Protein AF-A0A8H5FSW7-F1 (afdb_monomer_lite)

pLDDT: mean 83.54, std 16.77, range [20.56, 98.25]

InterPro domains:
  IPR036397 Ribonuclease H superfamily [G3DSA:3.30.420.10] (119-282)

Organism: NCBI:txid182062

Radius of gyration: 24.43 Å; chains: 1; bounding box: 58×41×76 Å

Foldseek 3Di:
DDDDPDDPPFPFPPDPCLVVPDFDDPDQDQDPVLVVLCVVVVNRGPVQFWDWDQDPVGTFTGGDDDPCVVPDPSSVVSSVSNVVSSRVDDPCRNDDDDPLVSDALVVLLVVLLVVLVVQQVPDPDDADPLLPDLFEKEKAKDKPPQPDAQQDDMWIKMWMHHRTIAIATAPFSRAHSVLNQLVRLLSCLSSNFDPDPPDAHEYEYQPVVLVVLLVVVVVDVVSLVVLLADANSLSSVSSNVSVVVGRYHYDYDHPPDPDPRSRRVNHVVNCCCNVVCVVVSVVHHHRRDSPSSHDPDFDADPSGGTNRHHCVVPPD

Structure (mmCIF, N/CA/C/O backbone):
data_AF-A0A8H5FSW7-F1
#
_entry.id   AF-A0A8H5FSW7-F1
#
loop_
_atom_site.group_PDB
_atom_site.id
_atom_site.type_symbol
_atom_site.label_atom_id
_atom_site.label_alt_id
_atom_site.label_comp_id
_atom_site.label_asym_id
_atom_site.label_entity_id
_atom_site.label_seq_id
_atom_site.pdbx_PDB_ins_code
_atom_site.Cartn_x
_atom_site.Cartn_y
_atom_site.Cartn_z
_atom_site.occupancy
_atom_site.B_iso_or_equiv
_atom_site.auth_seq_id
_atom_site.auth_comp_id
_atom_site.auth_asym_id
_atom_site.auth_atom_id
_atom_site.pdbx_PDB_model_num
ATOM 1 N N . MET A 1 1 ? -22.264 6.386 7.247 1.00 29.00 1 MET A N 1
ATOM 2 C CA . MET A 1 1 ? -21.355 6.336 8.414 1.00 29.00 1 MET A CA 1
ATOM 3 C C . MET A 1 1 ? -20.269 7.386 8.217 1.00 29.00 1 MET A C 1
ATOM 5 O O . MET A 1 1 ? -19.454 7.230 7.320 1.00 29.00 1 MET A O 1
ATOM 9 N N . VAL A 1 2 ? -20.306 8.488 8.971 1.00 20.56 2 VAL A N 1
ATOM 10 C CA . VAL A 1 2 ? -19.319 9.577 8.863 1.00 20.56 2 VAL A CA 1
ATOM 11 C C . VAL A 1 2 ? -18.310 9.408 9.994 1.00 20.56 2 VAL A C 1
ATOM 13 O O . VAL A 1 2 ? -18.651 9.599 11.157 1.00 20.56 2 VAL A O 1
ATOM 16 N N . ILE A 1 3 ? -17.081 9.013 9.660 1.00 26.88 3 ILE A N 1
ATOM 17 C CA . ILE A 1 3 ? -15.973 8.923 10.617 1.00 26.88 3 ILE A CA 1
ATOM 18 C C . ILE A 1 3 ? -15.196 10.238 10.540 1.00 26.88 3 ILE A C 1
ATOM 20 O O . ILE A 1 3 ? -14.455 10.479 9.587 1.00 26.88 3 ILE A O 1
ATOM 24 N N . THR A 1 4 ? -15.362 11.107 11.535 1.00 25.59 4 THR A N 1
ATOM 25 C CA . THR A 1 4 ? -14.533 12.306 11.699 1.00 25.59 4 THR A CA 1
ATOM 26 C C . THR A 1 4 ? -13.249 11.955 12.459 1.00 25.59 4 THR A C 1
ATOM 28 O O . THR A 1 4 ? -13.264 11.280 13.484 1.00 25.59 4 THR A O 1
ATOM 31 N N . ARG A 1 5 ? -12.105 12.375 11.900 1.00 47.09 5 ARG A N 1
ATOM 32 C CA . ARG A 1 5 ? -10.746 11.880 12.206 1.00 47.09 5 ARG A CA 1
ATOM 33 C C . ARG A 1 5 ? -9.844 12.871 12.961 1.00 47.09 5 ARG A C 1
ATOM 35 O O . ARG A 1 5 ? -8.625 12.728 12.919 1.00 47.09 5 ARG A O 1
ATOM 42 N N . SER A 1 6 ? -10.383 13.867 13.668 1.00 27.00 6 SER A N 1
ATOM 43 C CA . SER A 1 6 ? -9.557 14.709 14.549 1.00 27.00 6 SER A CA 1
ATOM 44 C C . SER A 1 6 ? -9.694 14.245 16.006 1.00 27.00 6 SER A C 1
ATOM 46 O O . SER A 1 6 ? -10.754 14.361 16.610 1.00 27.00 6 SER A O 1
ATOM 48 N N . LYS A 1 7 ? -8.586 13.723 16.560 1.00 29.16 7 LYS A N 1
ATOM 49 C CA . LYS A 1 7 ? -8.404 13.113 17.900 1.00 29.16 7 LYS A CA 1
ATOM 50 C C . LYS A 1 7 ? -8.693 11.605 17.980 1.00 29.16 7 LYS A C 1
ATOM 52 O O . LYS A 1 7 ? -9.735 11.178 18.469 1.00 29.16 7 LYS A O 1
ATOM 57 N N . VAL A 1 8 ? -7.683 10.785 17.673 1.00 34.91 8 VAL A N 1
ATOM 58 C CA . VAL A 1 8 ? -7.608 9.363 18.088 1.00 34.91 8 VAL A CA 1
ATOM 59 C C . VAL A 1 8 ? -7.316 9.261 19.598 1.00 34.91 8 VAL A C 1
ATOM 61 O O . VAL A 1 8 ? -6.379 8.611 20.035 1.00 34.91 8 VAL A O 1
ATOM 64 N N . GLN A 1 9 ? -8.098 9.946 20.433 1.00 34.19 9 GLN A N 1
ATOM 65 C CA . GLN A 1 9 ? -7.977 9.822 21.890 1.00 34.19 9 GLN A CA 1
ATOM 66 C C . GLN A 1 9 ? -9.277 9.491 22.606 1.00 34.19 9 GLN A C 1
ATOM 68 O O . GLN A 1 9 ? -9.247 9.254 23.810 1.00 34.19 9 GLN A O 1
ATOM 73 N N . LYS A 1 10 ? -10.423 9.434 21.921 1.00 31.64 10 LYS A N 1
ATOM 74 C CA . LYS A 1 10 ? -11.684 9.066 22.571 1.00 31.64 10 LYS A CA 1
ATOM 75 C C . LYS A 1 10 ? -12.586 8.328 21.590 1.00 31.64 10 LYS A C 1
ATOM 77 O O . LYS A 1 10 ? -13.326 8.947 20.836 1.00 31.64 10 LYS A O 1
ATOM 82 N N . ILE A 1 11 ? -12.543 6.996 21.635 1.00 33.12 11 ILE A N 1
ATOM 83 C CA . ILE A 1 11 ? -13.676 6.181 21.191 1.00 33.12 11 ILE A CA 1
ATOM 84 C C . ILE A 1 11 ? -14.751 6.389 22.261 1.00 33.12 11 ILE A C 1
ATOM 86 O O . ILE A 1 11 ? -14.763 5.742 23.308 1.00 33.12 11 ILE A O 1
ATOM 90 N N . TYR A 1 12 ? -15.582 7.407 22.054 1.00 29.25 12 TYR A N 1
ATOM 91 C CA . TYR A 1 12 ? -16.824 7.544 22.794 1.00 29.25 12 TYR A CA 1
ATOM 92 C C . TYR A 1 12 ? -17.739 6.413 22.337 1.00 29.25 12 TYR A C 1
ATOM 94 O O . TYR A 1 12 ? -17.815 6.146 21.137 1.00 29.25 12 TYR A O 1
ATOM 102 N N . MET A 1 13 ? -18.440 5.752 23.263 1.00 33.75 13 MET A N 1
ATOM 103 C CA . MET A 1 13 ? -19.621 5.023 22.821 1.00 33.75 13 MET A CA 1
ATOM 104 C C . MET A 1 13 ? -20.559 6.046 22.200 1.00 33.75 13 MET A C 1
ATOM 106 O O . MET A 1 13 ? -21.056 6.945 22.878 1.00 33.75 13 MET A O 1
ATOM 110 N N . VAL A 1 14 ? -20.751 5.904 20.898 1.00 36.12 14 VAL A N 1
ATOM 111 C CA . VAL A 1 14 ? -22.019 6.231 20.277 1.00 36.12 14 VAL A CA 1
ATOM 112 C C . VAL A 1 14 ? -23.008 5.235 20.873 1.00 36.12 14 VAL A C 1
ATOM 114 O O . VAL A 1 14 ? -22.803 4.040 20.716 1.00 36.12 14 VAL A O 1
ATOM 117 N N . ASP A 1 15 ? -23.961 5.767 21.634 1.00 36.62 15 ASP A N 1
ATOM 118 C CA . ASP A 1 15 ? -25.244 5.203 22.067 1.00 36.62 15 ASP A CA 1
ATOM 119 C C . ASP A 1 15 ? -25.325 3.715 22.472 1.00 36.62 15 ASP A C 1
ATOM 121 O O . ASP A 1 15 ? -24.897 2.805 21.765 1.00 36.62 15 ASP A O 1
ATOM 125 N N . SER A 1 16 ? -26.043 3.425 23.560 1.00 38.47 16 SER A N 1
ATOM 126 C CA . SER A 1 16 ? -26.397 2.053 23.979 1.00 38.47 16 SER A CA 1
ATOM 127 C C . SER A 1 16 ? -27.103 1.212 22.894 1.00 38.47 16 SER A C 1
ATOM 129 O O . SER A 1 16 ? -27.253 0.005 23.056 1.00 38.47 16 SER A O 1
ATOM 131 N N . ASN A 1 17 ? -27.490 1.826 21.772 1.00 36.91 17 ASN A N 1
ATOM 132 C CA . ASN A 1 17 ? -28.136 1.208 20.614 1.00 36.91 17 ASN A CA 1
ATOM 133 C C . ASN A 1 17 ? -27.175 0.485 19.642 1.00 36.91 17 ASN A C 1
ATOM 135 O O . ASN A 1 17 ? -27.629 -0.329 18.836 1.00 36.91 17 ASN A O 1
ATOM 139 N N . LEU A 1 18 ? -25.855 0.713 19.708 1.00 41.09 18 LEU A N 1
ATOM 140 C CA . LEU A 1 18 ? -24.881 -0.003 18.856 1.00 41.09 18 LEU A CA 1
ATOM 141 C C . LEU A 1 18 ? -24.618 -1.449 19.306 1.00 41.09 18 LEU A C 1
ATOM 143 O O . LEU A 1 18 ? -24.194 -2.269 18.502 1.00 41.09 18 LEU A O 1
ATOM 147 N N . LEU A 1 19 ? -24.939 -1.795 20.556 1.00 44.38 19 LEU A N 1
ATOM 148 C CA . LEU A 1 19 ? -24.953 -3.190 21.021 1.00 44.38 19 LEU A CA 1
ATOM 149 C C . LEU A 1 19 ? -26.177 -3.976 20.515 1.00 44.38 19 LEU A C 1
ATOM 151 O O . LEU A 1 19 ? -26.235 -5.188 20.695 1.00 44.38 19 LEU A O 1
ATOM 155 N N . HIS A 1 20 ? -27.147 -3.305 19.883 1.00 40.56 20 HIS A N 1
ATOM 156 C CA . HIS A 1 20 ? -28.378 -3.921 19.383 1.00 40.56 20 HIS A CA 1
ATOM 157 C C . HIS A 1 20 ? -28.481 -3.987 17.854 1.00 40.56 20 HIS A C 1
ATOM 159 O O . HIS A 1 20 ? -29.350 -4.690 17.346 1.00 40.56 20 HIS A O 1
ATOM 165 N N . SER A 1 21 ? -27.616 -3.300 17.103 1.00 40.19 21 SER A N 1
ATOM 166 C CA . SER A 1 21 ? -27.686 -3.272 15.637 1.00 40.19 21 SER A CA 1
ATOM 167 C C . SER A 1 21 ? -26.545 -4.078 15.010 1.00 40.19 21 SER A C 1
ATOM 169 O O . SER A 1 21 ? -25.409 -3.626 14.938 1.00 40.19 21 SER A O 1
ATOM 171 N N . HIS A 1 22 ? -26.892 -5.287 14.554 1.00 41.84 22 HIS A N 1
ATOM 172 C CA . HIS A 1 22 ? -26.070 -6.215 13.768 1.00 41.84 22 HIS A CA 1
ATOM 173 C C . HIS A 1 22 ? -24.700 -6.577 14.365 1.00 41.84 22 HIS A C 1
ATOM 175 O O . HIS A 1 22 ? -23.661 -6.092 13.922 1.00 41.84 22 HIS A O 1
ATOM 181 N N . GLN A 1 23 ? -24.688 -7.530 15.301 1.00 48.56 23 GLN A N 1
ATOM 182 C CA . GLN A 1 23 ? -23.494 -8.333 15.572 1.00 48.56 23 GLN A CA 1
ATOM 183 C C . GLN A 1 23 ? -23.717 -9.780 15.106 1.00 48.56 23 GLN A C 1
ATOM 185 O O . GLN A 1 23 ? -24.818 -10.298 15.286 1.00 48.56 23 GLN A O 1
ATOM 190 N N . PRO A 1 24 ? -22.702 -10.457 14.535 1.00 44.75 24 PRO A N 1
ATOM 191 C CA . PRO A 1 24 ? -22.674 -11.916 14.565 1.00 44.75 24 PRO A CA 1
ATOM 192 C C . PRO A 1 24 ? -22.754 -12.347 16.034 1.00 44.75 24 PRO A C 1
ATOM 194 O O . PRO A 1 24 ? -22.035 -11.775 16.852 1.00 44.75 24 PRO A O 1
ATOM 197 N N . ASP A 1 25 ? -23.640 -13.287 16.369 1.00 55.94 25 ASP A N 1
ATOM 198 C CA . ASP A 1 25 ? -23.916 -13.743 17.738 1.00 55.94 25 ASP A CA 1
ATOM 199 C C . ASP A 1 25 ? -22.622 -13.986 18.533 1.00 55.94 25 ASP A C 1
ATOM 201 O O . ASP A 1 25 ? -22.001 -15.043 18.425 1.00 55.94 25 ASP A O 1
ATOM 205 N N . ILE A 1 26 ? -22.191 -13.012 19.344 1.00 60.53 26 ILE A N 1
ATOM 206 C CA . ILE A 1 26 ? -21.137 -13.234 20.332 1.00 60.53 26 ILE A CA 1
ATOM 207 C C . ILE A 1 26 ? -21.836 -13.897 21.520 1.00 60.53 26 ILE A C 1
ATOM 209 O O . ILE A 1 26 ? -22.612 -13.230 22.213 1.00 60.53 26 ILE A O 1
ATOM 213 N N . PRO A 1 27 ? -21.593 -15.192 21.796 1.00 60.66 27 PRO A N 1
ATOM 214 C CA . PRO A 1 27 ? -22.304 -15.885 22.857 1.00 60.66 27 PRO A CA 1
ATOM 215 C C . PRO A 1 27 ? -22.012 -15.209 24.199 1.00 60.66 27 PRO A C 1
ATOM 217 O O . PRO A 1 27 ? -20.846 -15.001 24.551 1.00 60.66 27 PRO A O 1
ATOM 220 N N . ASN A 1 28 ? -23.064 -14.941 24.977 1.00 72.88 28 ASN A N 1
ATOM 221 C CA . ASN A 1 28 ? -23.008 -14.329 26.313 1.00 72.88 28 ASN A CA 1
ATOM 222 C C . ASN A 1 28 ? -22.712 -12.816 26.348 1.00 72.88 28 ASN A C 1
ATOM 224 O O . ASN A 1 28 ? -21.993 -12.350 27.237 1.00 72.88 28 ASN A O 1
ATOM 228 N N . ALA A 1 29 ? -23.273 -12.036 25.421 1.00 80.69 29 ALA A N 1
ATOM 229 C CA . ALA A 1 29 ? -23.297 -10.581 25.563 1.00 80.69 29 ALA A CA 1
ATOM 230 C C . ALA A 1 29 ? -23.978 -10.159 26.892 1.00 80.69 29 ALA A C 1
ATOM 232 O O . ALA A 1 29 ? -24.989 -10.758 27.273 1.00 80.69 29 ALA A O 1
ATOM 233 N N . PRO A 1 30 ? -23.448 -9.157 27.626 1.00 85.38 30 PRO A N 1
ATOM 234 C CA . PRO A 1 30 ? -24.069 -8.658 28.848 1.00 85.38 30 PRO A CA 1
ATOM 235 C C . PRO A 1 30 ? -25.473 -8.125 28.565 1.00 85.38 30 PRO A C 1
ATOM 237 O O . PRO A 1 30 ? -25.657 -7.301 27.671 1.00 85.38 30 PRO A O 1
ATOM 240 N N . ASP A 1 31 ? -26.456 -8.556 29.353 1.00 87.56 31 ASP A N 1
ATOM 241 C CA . ASP A 1 31 ? -27.811 -8.020 29.253 1.00 87.56 31 ASP A CA 1
ATOM 242 C C . ASP A 1 31 ? -27.885 -6.556 29.738 1.00 87.56 31 ASP A C 1
ATOM 244 O O . ASP A 1 31 ? -26.981 -6.025 30.398 1.00 87.56 31 ASP A O 1
ATOM 248 N N . GLY A 1 32 ? -28.998 -5.882 29.434 1.00 84.38 32 GLY A N 1
ATOM 249 C CA . GLY A 1 32 ? -29.196 -4.481 29.819 1.00 84.38 32 GLY A CA 1
ATOM 250 C C . GLY A 1 32 ? -29.127 -4.245 31.335 1.00 84.38 32 GLY A C 1
ATOM 251 O O . GLY A 1 32 ? -28.657 -3.196 31.777 1.00 84.38 32 GLY A O 1
ATOM 252 N N . ASN A 1 33 ? -29.526 -5.225 32.151 1.00 85.12 33 ASN A N 1
ATOM 253 C CA . ASN A 1 33 ? -29.442 -5.133 33.612 1.00 85.12 33 ASN A CA 1
ATOM 254 C C . ASN A 1 33 ? -27.989 -5.178 34.105 1.00 85.12 33 ASN A C 1
ATOM 256 O O . ASN A 1 33 ? -27.603 -4.425 35.003 1.00 85.12 33 ASN A O 1
ATOM 260 N N . THR A 1 34 ? -27.164 -6.016 33.483 1.00 87.00 34 THR A N 1
ATOM 261 C CA . THR A 1 34 ? -25.728 -6.113 33.735 1.00 87.00 34 THR A CA 1
ATOM 262 C C . THR A 1 34 ? -25.063 -4.779 33.396 1.00 87.00 34 THR A C 1
ATOM 264 O O . THR A 1 34 ? -24.336 -4.233 34.228 1.00 87.00 34 THR A O 1
ATOM 267 N N . LEU A 1 35 ? -25.392 -4.187 32.241 1.00 86.94 35 LEU A N 1
ATOM 268 C CA . LEU A 1 35 ? -24.850 -2.893 31.809 1.00 86.94 35 LEU A CA 1
ATOM 269 C C . LEU A 1 35 ? -25.281 -1.717 32.704 1.00 86.94 35 LEU A C 1
ATOM 271 O O . LEU A 1 35 ? -24.455 -0.853 32.996 1.00 86.94 35 LEU A O 1
ATOM 275 N N . ARG A 1 36 ? -26.515 -1.705 33.234 1.00 89.75 36 ARG A N 1
ATOM 276 C CA . ARG A 1 36 ? -26.993 -0.665 34.179 1.00 89.75 36 ARG A CA 1
ATOM 277 C C . ARG A 1 36 ? -26.136 -0.537 35.443 1.00 89.75 36 ARG A C 1
ATOM 279 O O . ARG A 1 36 ? -26.097 0.533 36.050 1.00 89.75 36 ARG A O 1
ATOM 286 N N . THR A 1 37 ? -25.413 -1.595 35.820 1.00 90.38 37 THR A N 1
ATOM 287 C CA . THR A 1 37 ? -24.458 -1.554 36.941 1.00 90.38 37 THR A CA 1
ATOM 288 C C . THR A 1 37 ? -23.364 -0.509 36.714 1.00 90.38 37 THR A C 1
ATOM 290 O O . THR A 1 37 ? -22.962 0.159 37.664 1.00 90.38 37 THR A O 1
ATOM 293 N N . LEU A 1 38 ? -22.913 -0.327 35.466 1.00 89.31 38 LEU A N 1
ATOM 294 C CA . LEU A 1 38 ? -21.900 0.672 35.115 1.00 89.31 38 LEU A CA 1
ATOM 295 C C . LEU A 1 38 ? -22.416 2.089 35.374 1.00 89.31 38 LEU A C 1
ATOM 297 O O . LEU A 1 38 ? -21.752 2.877 36.044 1.00 89.31 38 LEU A O 1
ATOM 301 N N . SER A 1 39 ? -23.641 2.382 34.932 1.00 88.50 39 SER A N 1
ATOM 302 C CA . SER A 1 39 ? -24.277 3.685 35.140 1.00 88.50 39 SER A CA 1
ATOM 303 C C . SER A 1 39 ? -24.469 3.998 36.626 1.00 88.50 39 SER A C 1
ATOM 305 O O . SER A 1 39 ? -24.159 5.103 37.063 1.00 88.50 39 SER A O 1
ATOM 307 N N . ALA A 1 40 ? -24.886 3.010 37.428 1.00 90.19 40 ALA A N 1
ATOM 308 C CA . ALA A 1 40 ? -25.003 3.151 38.884 1.00 90.19 40 ALA A CA 1
ATOM 309 C C . ALA A 1 40 ? -23.654 3.422 39.583 1.00 90.19 40 ALA A C 1
ATOM 311 O O . ALA A 1 40 ? -23.623 3.915 40.710 1.00 90.19 40 ALA A O 1
ATOM 312 N N . LYS A 1 41 ? -22.536 3.108 38.920 1.00 92.12 41 LYS A N 1
ATOM 313 C CA . LYS A 1 41 ? -21.165 3.381 39.373 1.00 92.12 41 LYS A CA 1
ATOM 314 C C . LYS A 1 41 ? -20.506 4.544 38.630 1.00 92.12 41 LYS A C 1
ATOM 316 O O . LYS A 1 41 ? -19.292 4.687 38.690 1.00 92.12 41 LYS A O 1
ATOM 321 N N . GLN A 1 42 ? -21.304 5.389 37.972 1.00 91.88 42 GLN A N 1
ATOM 322 C CA . GLN A 1 42 ? -20.857 6.581 37.242 1.00 91.88 42 GLN A CA 1
ATOM 323 C C . GLN A 1 42 ? -19.855 6.290 36.107 1.00 91.88 42 GLN A C 1
ATOM 325 O O . GLN A 1 42 ? -19.046 7.137 35.718 1.00 91.88 42 GLN A O 1
ATOM 330 N N . ILE A 1 43 ? -19.927 5.086 35.543 1.00 90.12 43 ILE A N 1
ATOM 331 C CA . ILE A 1 43 ? -19.145 4.667 34.384 1.00 90.12 43 ILE A CA 1
ATOM 332 C C . ILE A 1 43 ? -20.050 4.779 33.161 1.00 90.12 43 ILE A C 1
ATOM 334 O O . ILE A 1 43 ? -20.994 4.007 32.991 1.00 90.12 43 ILE A O 1
ATOM 338 N N . PHE A 1 44 ? -19.757 5.753 32.305 1.00 87.25 44 PHE A N 1
ATOM 339 C CA . PHE A 1 44 ? -20.588 6.095 31.147 1.00 87.25 44 PHE A CA 1
ATOM 340 C C . PHE A 1 44 ? -19.857 5.923 29.813 1.00 87.25 44 PHE A C 1
ATOM 342 O O . PHE A 1 44 ? -20.477 5.969 28.754 1.00 87.25 44 PHE A O 1
ATOM 349 N N . LYS A 1 45 ? -18.530 5.756 29.839 1.00 86.06 45 LYS A N 1
ATOM 350 C CA . LYS A 1 45 ? -17.686 5.714 28.642 1.00 86.06 45 LYS A CA 1
ATOM 351 C C . LYS A 1 45 ? -16.750 4.512 28.680 1.00 86.06 45 LYS A C 1
ATOM 353 O O . LYS A 1 45 ? -16.123 4.239 29.698 1.00 86.06 45 LYS A O 1
ATOM 358 N N . MET A 1 46 ? -16.562 3.865 27.529 1.00 81.69 46 MET A N 1
ATOM 359 C CA . MET A 1 46 ? -15.683 2.693 27.390 1.00 81.69 46 MET A CA 1
ATOM 360 C C . MET A 1 46 ? -14.243 2.947 27.838 1.00 81.69 46 MET A C 1
ATOM 362 O O . MET A 1 46 ? -13.638 2.076 28.457 1.00 81.69 46 MET A O 1
ATOM 366 N N . HIS A 1 47 ? -13.723 4.156 27.608 1.00 84.25 47 HIS A N 1
ATOM 367 C CA . HIS A 1 47 ? -12.372 4.527 28.034 1.00 84.25 47 HIS A CA 1
ATOM 368 C C . HIS A 1 47 ? -12.165 4.592 29.562 1.00 84.25 47 HIS A C 1
ATOM 370 O O . HIS A 1 47 ? -11.029 4.714 29.997 1.00 84.25 47 HIS A O 1
ATOM 376 N N . GLN A 1 48 ? -13.240 4.543 30.364 1.00 87.38 48 GLN A N 1
ATOM 377 C CA . GLN A 1 48 ? -13.179 4.449 31.831 1.00 87.38 48 GLN A CA 1
ATOM 378 C C . GLN A 1 48 ? -13.071 2.989 32.301 1.00 87.38 48 GLN A C 1
ATOM 380 O O . GLN A 1 48 ? -12.785 2.736 33.463 1.00 87.38 48 GLN A O 1
ATOM 385 N N . LEU A 1 49 ? -13.365 2.029 31.417 1.00 89.75 49 LEU A N 1
ATOM 386 C CA . LEU A 1 49 ? -13.262 0.591 31.682 1.00 89.75 49 LEU A CA 1
ATOM 387 C C . LEU A 1 49 ? -12.064 -0.037 30.995 1.00 89.75 49 LEU A C 1
ATOM 389 O O . LEU A 1 49 ? -11.585 -1.083 31.421 1.00 89.75 49 LEU A O 1
ATOM 393 N N . SER A 1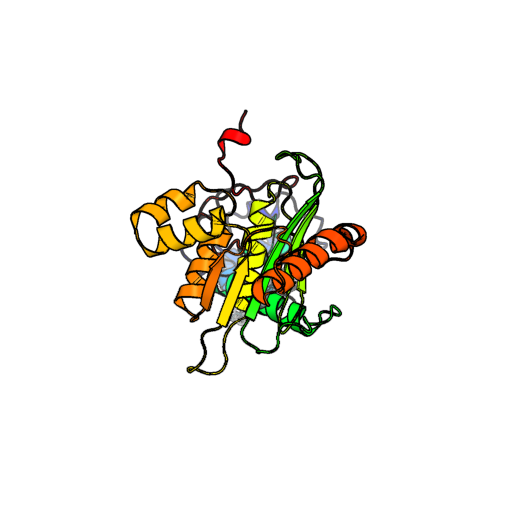 50 ? -11.649 0.532 29.868 1.00 88.69 50 SER A N 1
ATOM 394 C CA . SER A 1 50 ? -10.771 -0.161 28.947 1.00 88.69 50 SER A CA 1
ATOM 395 C C . SER A 1 50 ? -10.120 0.764 27.934 1.00 88.69 50 SER A C 1
ATOM 397 O O . SER A 1 50 ? -10.634 1.834 27.634 1.00 88.69 50 SER A O 1
ATOM 399 N N . GLN A 1 51 ? -9.011 0.331 27.354 1.00 88.44 51 GLN A N 1
ATOM 400 C CA . GLN A 1 51 ? -8.332 1.033 26.281 1.00 88.44 51 GLN A CA 1
ATOM 401 C C . GLN A 1 51 ? -7.893 0.039 25.211 1.00 88.44 51 GLN A C 1
ATOM 403 O O . GLN A 1 51 ? -7.367 -1.029 25.511 1.00 88.44 51 GLN A O 1
ATOM 408 N N . TRP A 1 52 ? -8.101 0.394 23.946 1.00 84.25 52 TRP A N 1
ATOM 409 C CA . TRP A 1 52 ? -7.525 -0.368 22.846 1.00 84.25 52 TRP A CA 1
ATOM 410 C C . TRP A 1 52 ? -6.017 -0.142 22.797 1.00 84.25 52 TRP A C 1
ATOM 412 O O . TRP A 1 52 ? -5.546 0.995 22.808 1.00 84.25 52 TRP A O 1
ATOM 422 N N . SER A 1 53 ? -5.278 -1.237 22.715 1.00 83.19 53 SER A N 1
ATOM 423 C CA . SER A 1 53 ? -3.826 -1.261 22.581 1.00 83.19 53 SER A CA 1
ATOM 424 C C . SER A 1 53 ? -3.452 -2.078 21.351 1.00 83.19 53 SER A C 1
ATOM 426 O O . SER A 1 53 ? -4.094 -3.089 21.056 1.00 83.19 53 SER A O 1
ATOM 428 N N . LEU A 1 54 ? -2.442 -1.630 20.608 1.00 79.19 54 LEU A N 1
ATOM 429 C CA . LEU A 1 54 ? -1.896 -2.399 19.497 1.00 79.19 54 LEU A CA 1
ATOM 430 C C . LEU A 1 54 ? -0.906 -3.428 20.052 1.00 79.19 54 LEU A C 1
ATOM 432 O O . LEU A 1 54 ? 0.048 -3.070 20.737 1.00 79.19 54 LEU A O 1
ATOM 436 N N . THR A 1 55 ? -1.135 -4.699 19.746 1.00 79.81 55 THR A N 1
ATOM 437 C CA . THR A 1 55 ? -0.248 -5.815 20.095 1.00 79.81 55 THR A CA 1
ATOM 438 C C . THR A 1 55 ? 0.253 -6.499 18.824 1.00 79.81 55 THR A C 1
ATOM 440 O O . THR A 1 55 ? -0.227 -6.209 17.727 1.00 79.81 55 THR A O 1
ATOM 443 N N . ASN A 1 56 ? 1.164 -7.467 18.959 1.00 73.06 56 ASN A N 1
ATOM 444 C CA . ASN A 1 56 ? 1.610 -8.296 17.831 1.00 73.06 56 ASN A CA 1
ATOM 445 C C . ASN A 1 56 ? 0.452 -9.054 17.151 1.00 73.06 56 ASN A C 1
ATOM 447 O O . ASN A 1 56 ? 0.542 -9.373 15.972 1.00 73.06 56 ASN A O 1
ATOM 451 N N . ASN A 1 57 ? -0.646 -9.294 17.877 1.00 72.81 57 ASN A N 1
ATOM 452 C CA . ASN A 1 57 ? -1.841 -9.981 17.383 1.00 72.81 57 ASN A CA 1
ATOM 453 C C . ASN A 1 57 ? -2.960 -8.998 16.981 1.00 72.81 57 ASN A C 1
ATOM 455 O O . ASN A 1 57 ? -4.129 -9.377 16.915 1.00 72.81 57 ASN A O 1
ATOM 459 N N . GLY A 1 58 ? -2.617 -7.726 16.752 1.00 71.62 58 GLY A N 1
ATOM 460 C CA . GLY A 1 58 ? -3.556 -6.660 16.417 1.00 71.62 58 GLY A CA 1
ATOM 461 C C . GLY A 1 58 ? -4.099 -5.924 17.641 1.00 71.62 58 GLY A C 1
ATOM 462 O O . GLY A 1 58 ? -3.512 -5.946 18.727 1.00 71.62 58 GLY A O 1
ATOM 463 N N . TYR A 1 59 ? -5.217 -5.223 17.457 1.00 79.69 59 TYR A N 1
ATOM 464 C CA . TYR A 1 59 ? -5.842 -4.447 18.524 1.00 79.69 59 TYR A CA 1
ATOM 465 C C . TYR A 1 59 ? -6.472 -5.353 19.578 1.00 79.69 59 TYR A C 1
ATOM 467 O O . TYR A 1 59 ? -7.373 -6.138 19.282 1.00 79.69 59 TYR A O 1
ATOM 475 N N . GLN A 1 60 ? -6.033 -5.183 20.820 1.00 82.69 60 GLN A N 1
ATOM 476 C CA . GLN A 1 60 ? -6.601 -5.842 21.986 1.00 82.69 60 GLN A CA 1
ATOM 477 C C . GLN A 1 60 ? -7.091 -4.808 22.987 1.00 82.69 60 GLN A C 1
ATOM 479 O O . GLN A 1 60 ? -6.452 -3.775 23.215 1.00 82.69 60 GLN A O 1
ATOM 484 N N . LEU A 1 61 ? -8.241 -5.098 23.585 1.00 87.12 61 LEU A N 1
ATOM 485 C CA . LEU A 1 61 ? -8.839 -4.254 24.597 1.00 87.12 61 LEU A CA 1
ATOM 486 C C . LEU A 1 61 ? -8.220 -4.581 25.964 1.00 87.12 61 LEU A C 1
ATOM 488 O O . LEU A 1 61 ? -8.422 -5.665 26.506 1.00 87.12 61 LEU A O 1
ATOM 492 N N . GLN A 1 62 ? -7.456 -3.646 26.519 1.00 88.12 62 GLN A N 1
ATOM 493 C CA . GLN A 1 62 ? -6.892 -3.743 27.862 1.00 88.12 62 GLN A CA 1
ATOM 494 C C . GLN A 1 62 ? -7.870 -3.145 28.868 1.00 88.12 62 GLN A C 1
ATOM 496 O O . GLN A 1 62 ? -8.299 -2.006 28.708 1.00 88.12 62 GLN A O 1
ATOM 501 N N . LEU A 1 63 ? -8.235 -3.907 29.897 1.00 90.12 63 LEU A N 1
ATOM 502 C CA . LEU A 1 63 ? -9.125 -3.440 30.959 1.00 90.12 63 LEU A CA 1
ATOM 503 C C . LEU A 1 63 ? -8.358 -2.580 31.966 1.00 90.12 63 LEU A C 1
ATOM 505 O O . LEU A 1 63 ? -7.231 -2.902 32.337 1.00 90.12 63 LEU A O 1
ATOM 509 N N . GLN A 1 64 ? -8.990 -1.509 32.431 1.00 89.25 64 GLN A N 1
ATOM 510 C CA . GLN A 1 64 ? -8.482 -0.683 33.519 1.00 89.25 64 GLN A CA 1
ATOM 511 C C . GLN A 1 64 ? -8.842 -1.304 34.867 1.00 89.25 64 GLN A C 1
ATOM 513 O O . GLN A 1 64 ? -9.921 -1.874 35.047 1.00 89.25 64 GLN A O 1
ATOM 518 N N . THR A 1 65 ? -7.944 -1.157 35.838 1.00 88.31 65 THR A N 1
ATOM 519 C CA . THR A 1 65 ? -8.220 -1.545 37.220 1.00 88.31 65 THR A CA 1
ATOM 520 C C . THR A 1 65 ? -9.176 -0.535 37.840 1.00 88.31 65 THR A C 1
ATOM 522 O O . THR A 1 65 ? -8.860 0.649 37.940 1.00 88.31 65 THR A O 1
ATOM 525 N N . LEU A 1 66 ? -10.342 -1.007 38.275 1.00 89.56 66 LEU A N 1
ATOM 526 C CA . LEU A 1 66 ? -11.305 -0.205 39.020 1.00 89.56 66 LEU A CA 1
ATOM 527 C C . LEU A 1 66 ? -11.218 -0.515 40.511 1.00 89.56 66 LEU A C 1
ATOM 529 O O . LEU A 1 66 ? -11.137 -1.684 40.898 1.00 89.56 66 LEU A O 1
ATOM 533 N N . ASP A 1 67 ? -11.326 0.515 41.348 1.00 90.88 67 ASP A N 1
ATOM 534 C CA . ASP A 1 67 ? -11.581 0.305 42.770 1.00 90.88 67 ASP A CA 1
ATOM 535 C C . ASP A 1 67 ? -13.025 -0.175 42.966 1.00 90.88 67 ASP A C 1
ATOM 537 O O . ASP A 1 67 ? -14.003 0.544 42.737 1.00 90.88 67 ASP A O 1
ATOM 541 N N . THR A 1 68 ? -13.148 -1.436 43.374 1.00 92.31 68 THR A N 1
ATOM 542 C CA . THR A 1 68 ? -14.430 -2.100 43.618 1.00 92.31 68 THR A CA 1
ATOM 543 C C . THR A 1 68 ? -14.670 -2.386 45.098 1.00 92.31 68 THR A C 1
ATOM 545 O O . THR A 1 68 ? -15.621 -3.094 45.434 1.00 92.31 68 THR A O 1
ATOM 548 N N . SER A 1 69 ? -13.849 -1.846 46.004 1.00 92.75 69 SER A N 1
ATOM 549 C CA . SER A 1 69 ? -13.951 -2.078 47.453 1.00 92.75 69 SER A CA 1
ATOM 550 C C . SER A 1 69 ? -15.371 -1.820 47.979 1.00 92.75 69 SER A C 1
ATOM 552 O O . SER A 1 69 ? -15.979 -2.711 48.573 1.00 92.75 69 SER A O 1
ATOM 554 N N . ALA A 1 70 ? -15.954 -0.672 47.621 1.00 92.81 70 ALA A N 1
ATOM 555 C CA . ALA A 1 70 ? -17.304 -0.239 47.998 1.0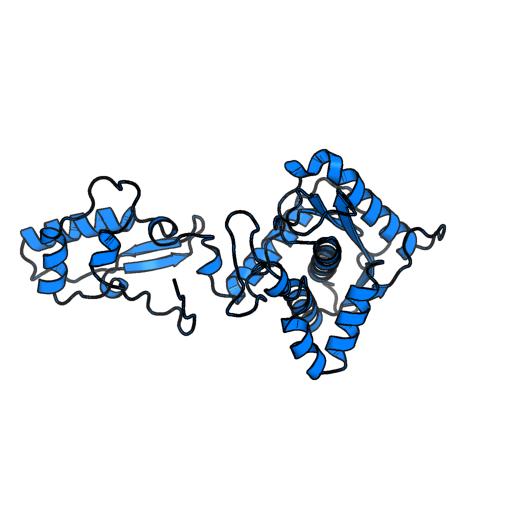0 92.81 70 ALA A CA 1
ATOM 556 C C . ALA A 1 70 ? -18.444 -0.809 47.119 1.00 92.81 70 ALA A C 1
ATOM 558 O O . ALA A 1 70 ? -19.582 -0.331 47.155 1.00 92.81 70 ALA A O 1
ATOM 559 N N . TRP A 1 71 ? -18.168 -1.783 46.246 1.00 95.31 71 TRP A N 1
ATOM 560 C CA . TRP A 1 71 ? -19.182 -2.349 45.352 1.00 95.31 71 TRP A CA 1
ATOM 561 C C . TRP A 1 71 ? -19.875 -3.551 45.990 1.00 95.31 71 TRP A C 1
ATOM 563 O O . TRP A 1 71 ? -19.242 -4.393 46.628 1.00 95.31 71 TRP A O 1
ATOM 573 N N . THR A 1 72 ? -21.184 -3.671 45.754 1.00 95.94 72 THR A N 1
ATOM 574 C CA . THR A 1 72 ? -21.956 -4.846 46.170 1.00 95.94 72 THR A CA 1
ATOM 575 C C . THR A 1 72 ? -21.482 -6.096 45.425 1.00 95.94 72 THR A C 1
ATOM 577 O O . THR A 1 72 ? -20.936 -6.014 44.320 1.00 95.94 72 THR A O 1
ATOM 580 N N . GLN A 1 73 ? -21.735 -7.277 45.993 1.00 94.81 73 GLN A N 1
ATOM 581 C CA . GLN A 1 73 ? -21.327 -8.539 45.369 1.00 94.81 73 GLN A CA 1
ATOM 582 C C . GLN A 1 73 ? -21.961 -8.742 43.985 1.00 94.81 73 GLN A C 1
ATOM 584 O O . GLN A 1 73 ? -21.300 -9.215 43.060 1.00 94.81 73 GLN A O 1
ATOM 589 N N . SER A 1 74 ? -23.219 -8.331 43.811 1.00 93.31 74 SER A N 1
ATOM 590 C CA . SER A 1 74 ? -23.900 -8.361 42.512 1.00 93.31 74 SER A CA 1
ATOM 591 C C . SER A 1 74 ? -23.231 -7.434 41.496 1.00 93.31 74 SER A C 1
ATOM 593 O O . SER A 1 74 ? -23.010 -7.840 40.358 1.00 93.31 74 SER A O 1
ATOM 595 N N . ALA A 1 75 ? -22.828 -6.226 41.908 1.00 92.75 75 ALA A N 1
ATOM 596 C CA . ALA A 1 75 ? -22.128 -5.295 41.026 1.00 92.75 75 ALA A CA 1
ATOM 597 C C . ALA A 1 75 ? -20.755 -5.835 40.592 1.00 92.75 75 ALA A C 1
ATOM 599 O O . ALA A 1 75 ? -20.402 -5.738 39.419 1.00 92.75 75 ALA A O 1
ATOM 600 N N . LYS A 1 76 ? -20.014 -6.476 41.507 1.00 94.56 76 LYS A N 1
ATOM 601 C CA . LYS A 1 76 ? -18.741 -7.153 41.198 1.00 94.56 76 LYS A CA 1
ATOM 602 C C . LYS A 1 76 ? -18.930 -8.298 40.198 1.00 94.56 76 LYS A C 1
ATOM 604 O O . LYS A 1 76 ? -18.181 -8.401 39.232 1.00 94.56 76 LYS A O 1
ATOM 609 N N . ARG A 1 77 ? -19.965 -9.129 40.376 1.00 94.12 77 ARG A N 1
ATOM 610 C CA . ARG A 1 77 ? -20.310 -10.203 39.422 1.00 94.12 77 ARG A CA 1
ATOM 611 C C . ARG A 1 77 ? -20.643 -9.648 38.036 1.00 94.12 77 ARG A C 1
ATOM 613 O O . ARG A 1 77 ? -20.171 -10.190 37.041 1.00 94.12 77 ARG A O 1
ATOM 620 N N . ASN A 1 78 ? -21.417 -8.567 37.974 1.00 92.88 78 ASN A N 1
ATOM 621 C CA . ASN A 1 78 ? -21.769 -7.916 36.713 1.00 92.88 78 ASN A CA 1
ATOM 622 C C . ASN A 1 78 ? -20.539 -7.316 36.024 1.00 92.88 78 ASN A C 1
ATOM 624 O O . ASN A 1 78 ? -20.364 -7.522 34.825 1.00 92.88 78 ASN A O 1
ATOM 628 N N . LEU A 1 79 ? -19.644 -6.667 36.776 1.00 92.56 79 LEU A N 1
ATOM 629 C CA . LEU A 1 79 ? -18.376 -6.180 36.235 1.00 92.56 79 LEU A CA 1
ATOM 630 C C . LEU A 1 79 ? -17.529 -7.321 35.666 1.00 92.56 79 LEU A C 1
ATOM 632 O O . LEU A 1 79 ? -17.007 -7.183 34.569 1.00 92.56 79 LEU A O 1
ATOM 636 N N . ASN A 1 80 ? -17.434 -8.459 36.357 1.00 92.00 80 ASN A N 1
ATOM 637 C CA . ASN A 1 80 ? -16.695 -9.617 35.849 1.00 92.00 80 ASN A CA 1
ATOM 638 C C . ASN A 1 80 ? -17.282 -10.137 34.532 1.00 92.00 80 ASN A C 1
ATOM 640 O O . ASN A 1 80 ? -16.528 -10.402 33.601 1.00 92.00 80 ASN A O 1
ATOM 644 N N . LYS A 1 81 ? -18.615 -10.224 34.412 1.00 91.12 81 LYS A N 1
ATOM 645 C CA . LYS A 1 81 ? -19.273 -10.600 33.148 1.00 91.12 81 LYS A CA 1
ATOM 646 C C . LYS A 1 81 ? -18.936 -9.625 32.017 1.00 91.12 81 LYS A C 1
ATOM 648 O O . LYS A 1 81 ? -18.595 -10.061 30.921 1.00 91.12 81 LYS A O 1
ATOM 653 N N . ILE A 1 82 ? -19.000 -8.321 32.290 1.00 90.44 82 ILE A N 1
ATOM 654 C CA . ILE A 1 82 ? -18.653 -7.275 31.317 1.00 90.44 82 ILE A CA 1
ATOM 655 C C . ILE A 1 82 ? -17.183 -7.400 30.915 1.00 90.44 82 ILE A C 1
ATOM 657 O O . ILE A 1 82 ? -16.879 -7.426 29.730 1.00 90.44 82 ILE A O 1
ATOM 661 N N . SER A 1 83 ? -16.278 -7.541 31.880 1.00 90.88 83 SER A N 1
ATOM 662 C CA . SER A 1 83 ? -14.843 -7.714 31.651 1.00 90.88 83 SER A CA 1
ATOM 663 C C . SER A 1 83 ? -14.534 -8.938 30.787 1.00 90.88 83 SER A C 1
ATOM 665 O O . SER A 1 83 ? -13.767 -8.834 29.833 1.00 90.88 83 SER A O 1
ATOM 667 N N . GLU A 1 84 ? -15.147 -10.088 31.070 1.00 89.75 84 GLU A N 1
ATOM 668 C CA . GLU A 1 84 ? -14.976 -11.307 30.268 1.00 89.75 84 GLU A CA 1
ATOM 669 C C . GLU A 1 84 ? -15.509 -11.151 28.840 1.00 89.75 84 GLU A C 1
ATOM 671 O O . GLU A 1 84 ? -14.889 -11.633 27.892 1.00 89.75 84 GLU A O 1
ATOM 676 N N . TYR A 1 85 ? -16.623 -10.440 28.665 1.00 88.19 85 TYR A N 1
ATOM 677 C CA . TYR A 1 85 ? -17.129 -10.098 27.338 1.00 88.19 85 TYR A CA 1
ATOM 678 C C . TYR A 1 85 ? -16.172 -9.162 26.586 1.00 88.19 85 TYR A C 1
ATOM 680 O O . TYR A 1 85 ? -15.801 -9.430 25.444 1.00 88.19 85 TYR A O 1
ATOM 688 N N . LEU A 1 86 ? -15.709 -8.098 27.244 1.00 87.69 86 LEU A N 1
ATOM 689 C CA . LEU A 1 86 ? -14.792 -7.110 26.681 1.00 87.69 86 LEU A CA 1
ATOM 690 C C . LEU A 1 86 ? -13.453 -7.726 26.250 1.00 87.69 86 LEU A C 1
ATOM 692 O O . LEU A 1 86 ? -12.937 -7.363 25.197 1.00 87.69 86 LEU A O 1
ATOM 696 N N . LYS A 1 87 ? -12.927 -8.714 26.986 1.00 87.06 87 LYS A N 1
ATOM 697 C CA . LYS A 1 87 ? -11.724 -9.472 26.586 1.00 87.06 87 LYS A CA 1
ATOM 698 C C . LYS A 1 87 ? -11.902 -10.254 25.279 1.00 87.06 87 LYS A C 1
ATOM 700 O O . LYS A 1 87 ? -10.923 -10.504 24.581 1.00 87.06 87 LYS A O 1
ATOM 705 N N . LYS A 1 88 ? -13.131 -10.667 24.954 1.00 86.88 88 LYS A N 1
ATOM 706 C CA . LYS A 1 88 ? -13.464 -11.410 23.724 1.00 86.88 88 LYS A CA 1
ATOM 707 C C . LYS A 1 88 ? -13.814 -10.491 22.557 1.00 86.88 88 LYS A C 1
ATOM 709 O O . LYS A 1 88 ? -13.907 -10.952 21.418 1.00 86.88 88 LYS A O 1
ATOM 714 N N . LEU A 1 89 ? -14.027 -9.205 22.828 1.00 85.38 89 LEU A N 1
ATOM 715 C CA . LEU A 1 89 ? -14.375 -8.230 21.814 1.00 85.38 89 LEU A CA 1
ATOM 716 C C . LEU A 1 89 ? -13.173 -8.005 20.894 1.00 85.38 89 LEU A C 1
ATOM 718 O O . LEU A 1 89 ? -12.121 -7.531 21.318 1.00 85.38 89 LEU A O 1
ATOM 722 N N . LYS A 1 90 ? -13.336 -8.331 19.612 1.00 83.62 90 LYS A N 1
ATOM 723 C CA . LYS A 1 90 ? -12.372 -7.972 18.574 1.00 83.62 90 LYS A CA 1
ATOM 724 C C . LYS A 1 90 ? -12.769 -6.636 17.977 1.00 83.62 90 LYS A C 1
ATOM 726 O O . LYS A 1 90 ? -13.952 -6.339 17.830 1.00 83.62 90 LYS A O 1
ATOM 731 N N . ILE A 1 91 ? -11.779 -5.848 17.581 1.00 80.62 91 ILE A N 1
ATOM 732 C CA . ILE A 1 91 ? -12.022 -4.538 16.977 1.00 80.62 91 ILE A CA 1
ATOM 733 C C . ILE A 1 91 ? -12.837 -4.641 15.673 1.00 80.62 91 ILE A C 1
ATOM 735 O O . ILE A 1 91 ? -13.642 -3.765 15.372 1.00 80.62 91 ILE A O 1
ATOM 739 N N . SER A 1 92 ? -12.703 -5.762 14.953 1.00 77.06 92 SER A N 1
ATOM 740 C CA . SER A 1 92 ? -13.485 -6.095 13.757 1.00 77.06 92 SER A CA 1
ATOM 741 C C . SER A 1 92 ? -14.974 -6.311 14.038 1.00 77.06 92 SER A C 1
ATOM 743 O O . SER A 1 92 ? -15.773 -6.257 13.116 1.00 77.06 92 SER A O 1
ATOM 745 N N . HIS A 1 93 ? -15.375 -6.537 15.294 1.00 78.69 93 HIS A N 1
ATOM 746 C CA . HIS A 1 93 ? -16.792 -6.603 15.667 1.00 78.69 93 HIS A CA 1
ATOM 747 C C . HIS A 1 93 ? -17.434 -5.212 15.768 1.00 78.69 93 HIS A C 1
ATOM 749 O O . HIS A 1 93 ? -18.654 -5.110 15.820 1.00 78.69 93 HIS A O 1
ATOM 755 N N . LEU A 1 94 ? -16.626 -4.149 15.856 1.00 77.19 94 LEU A N 1
ATOM 756 C CA . LEU A 1 94 ? -17.094 -2.765 15.983 1.00 77.19 94 LEU A CA 1
ATOM 757 C C . LEU A 1 94 ? -16.991 -1.986 14.670 1.00 77.19 94 LEU A C 1
ATOM 759 O O . LEU A 1 94 ? -17.453 -0.849 14.587 1.00 77.19 94 LEU A O 1
ATOM 763 N N . LEU A 1 95 ? -16.329 -2.557 13.666 1.00 73.06 95 LEU A N 1
ATOM 764 C CA . LEU A 1 95 ? -15.962 -1.854 12.450 1.00 73.06 95 LEU A CA 1
ATOM 765 C C . LEU A 1 95 ? -16.192 -2.735 11.242 1.00 73.06 95 LEU A C 1
ATOM 767 O O . LEU A 1 95 ? -15.724 -3.867 11.173 1.00 73.06 95 LEU A O 1
ATOM 771 N N . HIS A 1 96 ? -16.833 -2.138 10.251 1.00 68.94 96 HIS A N 1
ATOM 772 C CA . HIS A 1 96 ? -16.896 -2.683 8.911 1.00 68.94 96 HIS A CA 1
ATOM 773 C C . HIS A 1 96 ? -15.744 -2.078 8.098 1.00 68.94 96 HIS A C 1
ATOM 775 O O . HIS A 1 96 ? -15.692 -0.860 7.918 1.00 68.94 96 HIS A O 1
ATOM 781 N N . GLY A 1 97 ? -14.812 -2.916 7.638 1.00 70.62 97 GLY A N 1
ATOM 782 C CA . GLY A 1 97 ? -13.665 -2.513 6.812 1.00 70.62 97 GLY A CA 1
ATOM 783 C C . GLY A 1 97 ? -12.306 -2.933 7.382 1.00 70.62 97 GLY A C 1
ATOM 784 O O . GLY A 1 97 ? -12.231 -3.672 8.363 1.00 70.62 97 GLY A O 1
ATOM 785 N N . SER A 1 98 ? -11.219 -2.470 6.751 1.00 74.06 98 SER A N 1
ATOM 786 C CA . SER A 1 98 ? -9.854 -2.784 7.202 1.00 74.06 98 SER A CA 1
ATOM 787 C C . SER A 1 98 ? -9.560 -2.163 8.571 1.00 74.06 98 SER A C 1
ATOM 789 O O . SER A 1 98 ? -9.794 -0.971 8.796 1.00 74.06 98 SER A O 1
ATOM 791 N N . THR A 1 99 ? -8.975 -2.962 9.466 1.00 74.94 99 THR A N 1
ATOM 792 C CA . THR A 1 99 ? -8.487 -2.517 10.778 1.00 74.94 99 THR A CA 1
ATOM 793 C C . THR A 1 99 ? -7.363 -1.492 10.678 1.00 74.94 99 THR A C 1
ATOM 795 O O . THR A 1 99 ? -7.165 -0.724 11.616 1.00 74.94 99 THR A O 1
ATOM 798 N N . ASP A 1 100 ? -6.675 -1.416 9.537 1.00 72.06 100 ASP A N 1
ATOM 799 C CA . ASP A 1 100 ? -5.603 -0.444 9.302 1.00 72.06 100 ASP A CA 1
ATOM 800 C C . ASP A 1 100 ? -6.131 0.993 9.341 1.00 72.06 100 ASP A C 1
ATOM 802 O O . ASP A 1 100 ? -5.401 1.928 9.643 1.00 72.06 100 ASP A O 1
ATOM 806 N N . LEU A 1 101 ? -7.432 1.197 9.107 1.00 77.62 101 LEU A N 1
ATOM 807 C CA . LEU A 1 101 ? -8.050 2.521 9.197 1.00 77.62 101 LEU A CA 1
ATOM 808 C C . LEU A 1 101 ? -8.098 3.093 10.619 1.00 77.62 101 LEU A C 1
ATOM 810 O O . LEU A 1 101 ? -8.436 4.274 10.772 1.00 77.62 101 LEU A O 1
ATOM 814 N N . LEU A 1 102 ? -7.784 2.281 11.626 1.00 80.25 102 LEU A N 1
ATOM 815 C CA . LEU A 1 102 ? -7.687 2.681 13.029 1.00 80.25 102 LEU A CA 1
ATOM 816 C C . LEU A 1 102 ? -6.295 3.120 13.443 1.00 80.25 102 LEU A C 1
ATOM 818 O O . LEU A 1 102 ? -6.149 3.801 14.461 1.00 80.25 102 LEU A O 1
ATOM 822 N N . LEU A 1 103 ? -5.286 2.713 12.681 1.00 81.19 103 LEU A N 1
ATOM 823 C CA . LEU A 1 103 ? -3.919 3.128 12.915 1.00 81.19 103 LEU A CA 1
ATOM 824 C C . LEU A 1 103 ? -3.787 4.611 12.561 1.00 81.19 103 LEU A C 1
ATOM 826 O O . LEU A 1 103 ? -4.530 5.162 11.735 1.00 81.19 103 LEU A O 1
ATOM 830 N N . SER A 1 104 ? -2.838 5.286 13.210 1.00 85.81 104 SER A N 1
ATOM 831 C CA . SER A 1 104 ? -2.471 6.624 12.764 1.00 85.81 104 SER A CA 1
ATOM 832 C C . SER A 1 104 ? -1.904 6.537 11.343 1.00 85.81 104 SER A C 1
ATOM 834 O O . SER A 1 104 ? -1.354 5.511 10.943 1.00 85.81 104 SER A O 1
ATOM 836 N N . ARG A 1 105 ? -2.006 7.621 10.564 1.00 88.88 105 ARG A N 1
ATOM 837 C CA . ARG A 1 105 ? -1.433 7.652 9.206 1.00 88.88 105 ARG A CA 1
ATOM 838 C C . ARG A 1 105 ? 0.059 7.303 9.218 1.00 88.88 105 ARG A C 1
ATOM 840 O O . ARG A 1 105 ? 0.513 6.559 8.357 1.00 88.88 105 ARG A O 1
ATOM 847 N N . THR A 1 106 ? 0.779 7.785 10.228 1.00 92.00 106 THR A N 1
ATOM 848 C CA . THR A 1 106 ? 2.196 7.487 10.444 1.00 92.00 106 THR A CA 1
ATOM 849 C C . THR A 1 106 ? 2.431 6.002 10.708 1.00 92.00 106 THR A C 1
ATOM 851 O O . THR A 1 106 ? 3.318 5.413 10.098 1.00 92.00 106 THR A O 1
ATOM 854 N N . ASP A 1 107 ? 1.621 5.366 11.558 1.00 88.75 107 ASP A N 1
ATOM 855 C CA . ASP A 1 107 ? 1.764 3.934 11.847 1.00 88.75 107 ASP A CA 1
ATOM 856 C C . ASP A 1 107 ? 1.444 3.077 10.618 1.00 88.75 107 ASP A C 1
ATOM 858 O O . ASP A 1 107 ? 2.201 2.156 10.312 1.00 88.75 107 ASP A O 1
ATOM 862 N N . CYS A 1 108 ? 0.380 3.406 9.868 1.00 90.50 108 CYS A N 1
ATOM 863 C CA . CYS 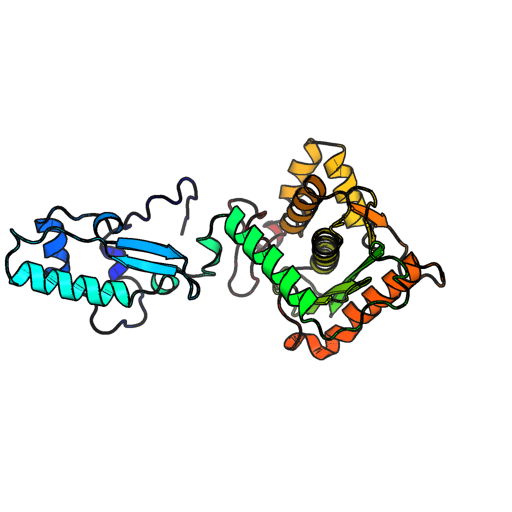A 1 108 ? 0.071 2.733 8.601 1.00 90.50 108 CYS A CA 1
ATOM 864 C C . CYS A 1 108 ? 1.243 2.825 7.625 1.00 90.50 108 CYS A C 1
ATOM 866 O O . CYS A 1 108 ? 1.615 1.832 7.005 1.00 90.50 108 CYS A O 1
ATOM 868 N N . GLN A 1 109 ? 1.823 4.020 7.491 1.00 94.69 109 GLN A N 1
ATOM 869 C CA . GLN A 1 109 ? 2.962 4.252 6.616 1.00 94.69 109 GLN A CA 1
ATOM 870 C C . GLN A 1 109 ? 4.164 3.405 7.040 1.00 94.69 109 GLN A C 1
ATOM 872 O O . GLN A 1 109 ? 4.731 2.685 6.220 1.00 94.69 109 GLN A O 1
ATOM 877 N N . LEU A 1 110 ? 4.538 3.442 8.322 1.00 93.06 110 LEU A N 1
ATOM 878 C CA . LEU A 1 110 ? 5.665 2.670 8.847 1.00 93.06 110 LEU A CA 1
ATOM 879 C C . LEU A 1 110 ? 5.470 1.163 8.647 1.00 93.06 110 LEU A C 1
ATOM 881 O O . LEU A 1 110 ? 6.414 0.470 8.263 1.00 93.06 110 LEU A O 1
ATOM 885 N N . GLN A 1 111 ? 4.256 0.654 8.872 1.00 91.44 111 GLN A N 1
ATOM 886 C CA . GLN A 1 111 ? 3.931 -0.753 8.638 1.00 91.44 111 GLN A CA 1
ATOM 887 C C . GLN A 1 111 ? 4.017 -1.119 7.154 1.00 91.44 111 GLN A C 1
ATOM 889 O O . GLN A 1 111 ? 4.666 -2.111 6.824 1.00 91.44 111 GLN A O 1
ATOM 894 N N . ALA A 1 112 ? 3.449 -0.299 6.265 1.00 94.69 112 ALA A N 1
ATOM 895 C CA . ALA A 1 112 ? 3.498 -0.507 4.820 1.00 94.69 112 ALA A CA 1
ATOM 896 C C . ALA A 1 112 ? 4.943 -0.535 4.295 1.00 94.69 112 ALA A C 1
ATOM 898 O O . ALA A 1 112 ? 5.346 -1.466 3.596 1.00 94.69 112 ALA A O 1
ATOM 899 N N . GLU A 1 113 ? 5.762 0.445 4.682 1.00 96.00 113 GLU A N 1
ATOM 900 C CA . GLU A 1 113 ? 7.165 0.491 4.273 1.00 96.00 113 GLU A CA 1
ATOM 901 C C . GLU A 1 113 ? 7.976 -0.680 4.852 1.00 96.00 113 GLU A C 1
ATOM 903 O O . GLU A 1 113 ? 8.839 -1.242 4.175 1.00 96.00 113 GLU A O 1
ATOM 908 N N . ARG A 1 114 ? 7.716 -1.076 6.107 1.00 94.75 114 ARG A N 1
ATOM 909 C CA . ARG A 1 114 ? 8.360 -2.244 6.727 1.00 94.75 114 ARG A CA 1
ATOM 910 C C . ARG A 1 114 ? 7.988 -3.530 5.997 1.00 94.75 114 ARG A C 1
ATOM 912 O O . ARG A 1 114 ? 8.874 -4.338 5.734 1.00 94.75 114 ARG A O 1
ATOM 919 N N . GLN A 1 115 ? 6.713 -3.711 5.663 1.00 94.75 115 GLN A N 1
ATOM 920 C CA . GLN A 1 115 ? 6.228 -4.872 4.924 1.00 94.75 115 GLN A CA 1
ATOM 921 C C . GLN A 1 115 ? 6.945 -5.001 3.578 1.00 94.75 115 GLN A C 1
ATOM 923 O O . GLN A 1 115 ? 7.467 -6.070 3.280 1.00 94.75 115 GLN A O 1
ATOM 928 N N . ILE A 1 116 ? 7.045 -3.914 2.805 1.00 96.50 116 ILE A N 1
ATOM 929 C CA . ILE A 1 116 ? 7.755 -3.909 1.516 1.00 96.50 116 ILE A CA 1
ATOM 930 C C . ILE A 1 116 ? 9.218 -4.339 1.686 1.00 96.50 116 ILE A C 1
ATOM 932 O O . ILE A 1 116 ? 9.694 -5.207 0.958 1.00 96.50 116 ILE A O 1
ATOM 936 N N . ARG A 1 117 ? 9.929 -3.785 2.678 1.00 95.31 117 ARG A N 1
ATOM 937 C CA . ARG A 1 117 ? 11.337 -4.142 2.935 1.00 95.31 117 ARG A CA 1
ATOM 938 C C . ARG A 1 117 ? 11.505 -5.605 3.348 1.00 95.31 117 ARG A C 1
ATOM 940 O O . ARG A 1 117 ? 12.463 -6.244 2.918 1.00 95.31 117 ARG A O 1
ATOM 947 N N . LEU A 1 118 ? 10.588 -6.135 4.160 1.00 94.88 118 LEU A N 1
ATOM 948 C CA . LEU A 1 118 ? 10.587 -7.548 4.546 1.00 94.88 118 LEU A CA 1
ATOM 949 C C . LEU A 1 118 ? 10.335 -8.449 3.335 1.00 94.88 118 LEU A C 1
ATOM 951 O O . LEU A 1 118 ? 11.094 -9.390 3.132 1.00 94.88 118 LEU A O 1
ATOM 955 N N . LEU A 1 119 ? 9.341 -8.121 2.504 1.00 95.75 119 LEU A N 1
ATOM 956 C CA . LEU A 1 119 ? 9.035 -8.857 1.274 1.00 95.75 119 LEU A CA 1
ATOM 957 C C . LEU A 1 119 ? 10.222 -8.859 0.307 1.00 95.75 119 LEU A C 1
ATOM 959 O O . LEU A 1 119 ? 10.585 -9.912 -0.204 1.00 95.75 119 LEU A O 1
ATOM 963 N N . ALA A 1 120 ? 10.889 -7.718 0.123 1.00 93.62 120 ALA A N 1
ATOM 964 C CA . ALA A 1 120 ? 12.111 -7.643 -0.675 1.00 93.62 120 ALA A CA 1
ATOM 965 C C . ALA A 1 120 ? 13.251 -8.502 -0.099 1.00 93.62 120 ALA A C 1
ATOM 967 O O . ALA A 1 120 ? 14.088 -8.989 -0.850 1.00 93.62 120 ALA A O 1
ATOM 968 N N . GLY A 1 121 ? 13.312 -8.670 1.227 1.00 90.50 121 GLY A N 1
ATOM 969 C CA . GLY A 1 121 ? 14.324 -9.487 1.902 1.00 90.50 121 GLY A CA 1
ATOM 970 C C . GLY A 1 121 ? 14.091 -10.997 1.810 1.00 90.50 121 GLY A C 1
ATOM 971 O O . GLY A 1 121 ? 15.050 -11.751 1.929 1.00 90.50 121 GLY A O 1
ATOM 972 N N . VAL A 1 122 ? 12.846 -11.434 1.597 1.00 92.25 122 VAL A N 1
ATOM 973 C CA . VAL A 1 122 ? 12.474 -12.859 1.469 1.00 92.25 122 VAL A CA 1
ATOM 974 C C . VAL A 1 122 ? 12.075 -13.255 0.046 1.00 92.25 122 VAL A C 1
ATOM 976 O O . VAL A 1 122 ? 11.683 -14.397 -0.187 1.00 92.25 122 VAL A O 1
ATOM 979 N N . SER A 1 123 ? 12.144 -12.318 -0.902 1.00 91.44 123 SER A N 1
ATOM 980 C CA . SER A 1 123 ? 11.846 -12.569 -2.310 1.00 91.44 123 SER A CA 1
ATOM 981 C C . SER A 1 123 ? 12.774 -13.649 -2.862 1.00 91.44 123 SER A C 1
ATOM 983 O O . SER A 1 123 ? 13.992 -13.572 -2.711 1.00 91.44 123 SER A O 1
ATOM 985 N N . SER A 1 124 ? 12.199 -14.648 -3.531 1.00 90.88 124 SER A N 1
ATOM 986 C CA . SER A 1 124 ? 12.954 -15.701 -4.218 1.00 90.88 124 SER A CA 1
ATOM 987 C C . SER A 1 124 ? 13.425 -15.287 -5.616 1.00 90.88 124 SER A C 1
ATOM 989 O O . SER A 1 124 ? 14.072 -16.079 -6.303 1.00 90.88 124 SER A O 1
ATOM 991 N N . LEU A 1 125 ? 13.056 -14.087 -6.077 1.00 93.44 125 LEU A N 1
ATOM 992 C CA . LEU A 1 125 ? 13.470 -13.568 -7.377 1.00 93.44 125 LEU A CA 1
ATOM 993 C C . LEU A 1 125 ? 14.946 -13.173 -7.335 1.00 93.44 125 LEU A C 1
ATOM 995 O O . LEU A 1 125 ? 15.428 -12.601 -6.356 1.00 93.44 125 LEU A O 1
ATOM 999 N N . LYS A 1 126 ? 15.666 -13.493 -8.410 1.00 91.56 126 LYS A N 1
ATOM 1000 C CA . LYS A 1 126 ? 17.099 -13.220 -8.498 1.00 91.56 126 LYS A CA 1
ATOM 1001 C C . LYS A 1 126 ? 17.331 -11.721 -8.708 1.00 91.56 126 LYS A C 1
ATOM 1003 O O . LYS A 1 126 ? 16.671 -11.168 -9.585 1.00 91.56 126 LYS A O 1
ATOM 1008 N N . PRO A 1 127 ? 18.275 -11.104 -7.974 1.00 91.81 127 PRO A N 1
ATOM 1009 C CA . PRO A 1 127 ? 18.785 -9.776 -8.296 1.00 91.81 127 PRO A CA 1
ATOM 1010 C C . PRO A 1 127 ? 19.266 -9.677 -9.743 1.00 91.81 127 PRO A C 1
ATOM 1012 O O . PRO A 1 127 ? 19.641 -10.686 -10.351 1.00 91.81 127 PRO A O 1
ATOM 1015 N N . SER A 1 128 ? 19.309 -8.455 -10.263 1.00 90.38 128 SER A N 1
ATOM 1016 C CA . SER A 1 128 ? 19.841 -8.196 -11.595 1.00 90.38 128 SER A CA 1
ATOM 1017 C C . SER A 1 128 ? 21.355 -8.434 -11.636 1.00 90.38 128 SER A C 1
ATOM 1019 O O . SER A 1 128 ? 22.075 -7.882 -10.802 1.00 90.38 128 SER A O 1
ATOM 1021 N N . PRO A 1 129 ? 21.879 -9.183 -12.620 1.00 84.75 129 PRO A N 1
ATOM 1022 C CA . PRO A 1 129 ? 23.318 -9.260 -12.859 1.00 84.75 129 PRO A CA 1
ATOM 1023 C C . PRO A 1 129 ? 23.895 -7.945 -13.408 1.00 84.75 129 PRO A C 1
ATOM 1025 O O . PRO A 1 129 ? 25.098 -7.730 -13.322 1.00 84.75 129 PRO A O 1
ATOM 1028 N N . SER A 1 130 ? 23.055 -7.071 -13.970 1.00 78.56 130 SER A N 1
ATOM 1029 C CA . SER A 1 130 ? 23.456 -5.789 -14.566 1.00 78.56 130 SER A CA 1
ATOM 1030 C C . SER A 1 130 ? 23.527 -4.646 -13.550 1.00 78.56 130 SER A C 1
ATOM 1032 O O . SER A 1 130 ? 24.049 -3.573 -13.854 1.00 78.56 130 SER A O 1
ATOM 1034 N N . SER A 1 131 ? 23.070 -4.893 -12.322 1.00 71.69 131 SER A N 1
ATOM 1035 C CA . SER A 1 131 ? 23.297 -4.062 -11.139 1.00 71.69 131 SER A CA 1
ATOM 1036 C C . SER A 1 131 ? 24.745 -4.236 -10.650 1.00 71.69 131 SER A C 1
ATOM 1038 O O . SER A 1 131 ? 25.008 -4.803 -9.590 1.00 71.69 131 SER A O 1
ATOM 1040 N N . ASN A 1 132 ? 25.712 -3.761 -11.438 1.00 64.12 132 ASN A N 1
ATOM 1041 C CA . ASN A 1 132 ? 27.128 -3.766 -11.043 1.00 64.12 132 ASN A CA 1
ATOM 1042 C C . ASN A 1 132 ? 27.401 -2.838 -9.846 1.00 64.12 132 ASN A C 1
ATOM 1044 O O . ASN A 1 132 ? 28.425 -2.971 -9.175 1.00 64.12 132 ASN A O 1
ATOM 1048 N N . ASP A 1 133 ? 26.486 -1.909 -9.569 1.00 71.31 133 ASP A N 1
ATOM 1049 C CA . ASP A 1 133 ? 26.486 -1.058 -8.392 1.00 71.31 133 ASP A CA 1
ATOM 1050 C C . ASP A 1 133 ? 25.269 -1.358 -7.499 1.00 71.31 133 ASP A C 1
ATOM 1052 O O . ASP A 1 133 ? 24.220 -1.805 -7.950 1.00 71.31 133 ASP A O 1
ATOM 1056 N N . ASN A 1 134 ? 25.389 -1.115 -6.192 1.00 79.31 134 ASN A N 1
ATOM 1057 C CA . ASN A 1 134 ? 24.269 -1.287 -5.257 1.00 79.31 134 ASN A CA 1
ATOM 1058 C C . ASN A 1 134 ? 23.240 -0.134 -5.341 1.00 79.31 134 ASN A C 1
ATOM 1060 O O . ASN A 1 134 ? 22.424 0.043 -4.432 1.00 79.31 134 ASN A O 1
ATOM 1064 N N . PHE A 1 135 ? 23.304 0.684 -6.396 1.00 86.88 135 PHE A N 1
ATOM 1065 C CA . PHE A 1 135 ? 22.696 2.014 -6.448 1.00 86.88 135 PHE A CA 1
ATOM 1066 C C . PHE A 1 135 ? 21.769 2.216 -7.647 1.00 86.88 135 PHE A C 1
ATOM 1068 O O . PHE A 1 135 ? 20.934 3.120 -7.588 1.00 86.88 135 PHE A O 1
ATOM 1075 N N . THR A 1 136 ? 21.856 1.386 -8.686 1.00 91.44 136 THR A N 1
ATOM 1076 C CA . THR A 1 136 ? 20.997 1.480 -9.870 1.00 91.44 136 THR A CA 1
ATOM 1077 C C . THR A 1 136 ? 19.850 0.478 -9.797 1.00 91.44 136 THR A C 1
ATOM 1079 O O . THR A 1 136 ? 20.041 -0.723 -9.619 1.00 91.44 136 THR A O 1
ATOM 1082 N N . TRP A 1 137 ? 18.634 0.991 -9.944 1.00 94.88 137 TRP A N 1
ATOM 1083 C CA . TRP A 1 137 ? 17.392 0.229 -9.889 1.00 94.88 137 TRP A CA 1
ATOM 1084 C C . TRP A 1 137 ? 16.538 0.546 -11.112 1.00 94.88 137 TRP A C 1
ATOM 1086 O O . TRP A 1 137 ? 16.639 1.646 -11.656 1.00 94.88 137 TRP A O 1
ATOM 1096 N N . ALA A 1 138 ? 15.650 -0.364 -11.503 1.00 96.38 138 ALA A N 1
ATOM 1097 C CA . ALA A 1 138 ? 14.595 -0.064 -12.466 1.00 96.38 138 ALA A CA 1
ATOM 1098 C C . ALA A 1 138 ? 13.259 -0.681 -12.064 1.00 96.38 138 ALA A C 1
ATOM 1100 O O . ALA A 1 138 ? 13.226 -1.766 -11.477 1.00 96.38 138 ALA A O 1
ATOM 1101 N N . SER A 1 139 ? 12.166 0.011 -12.376 1.00 97.69 139 SER A N 1
ATOM 1102 C CA . SER A 1 139 ? 10.805 -0.424 -12.070 1.00 97.69 139 SER A CA 1
ATOM 1103 C C . SER A 1 139 ? 9.882 -0.340 -13.269 1.00 97.69 139 SER A C 1
ATOM 1105 O O . SER A 1 139 ? 9.972 0.620 -14.035 1.00 97.69 139 SER A O 1
ATOM 1107 N N . ASP A 1 140 ? 8.919 -1.254 -13.317 1.00 97.56 140 ASP A N 1
ATOM 1108 C CA . ASP A 1 140 ? 7.863 -1.255 -14.323 1.00 97.56 140 ASP A CA 1
ATOM 1109 C C . ASP A 1 140 ? 6.522 -1.758 -13.748 1.00 97.56 140 ASP A C 1
ATOM 1111 O O . ASP A 1 140 ? 6.471 -2.436 -12.711 1.00 97.56 140 ASP A O 1
ATOM 1115 N N . GLY A 1 141 ? 5.421 -1.381 -14.392 1.00 96.88 141 GLY A N 1
ATOM 1116 C CA . GLY A 1 141 ? 4.065 -1.834 -14.122 1.00 96.88 141 GLY A CA 1
ATOM 1117 C C . GLY A 1 141 ? 3.525 -2.689 -15.265 1.00 96.88 141 GLY A C 1
ATOM 1118 O O . GLY A 1 141 ? 3.733 -2.404 -16.431 1.00 96.88 141 GLY A O 1
ATOM 1119 N N . SER A 1 142 ? 2.743 -3.716 -14.942 1.00 96.88 142 SER A N 1
ATOM 1120 C CA . SER A 1 142 ? 2.061 -4.544 -15.940 1.00 96.88 142 SER A CA 1
ATOM 1121 C C . SER A 1 142 ? 0.584 -4.685 -15.592 1.00 96.88 142 SER A C 1
ATOM 1123 O O . SER A 1 142 ? 0.221 -4.831 -14.422 1.00 96.88 142 SER A O 1
ATOM 1125 N N . MET A 1 143 ? -0.286 -4.674 -16.603 1.00 96.69 143 MET A N 1
ATOM 1126 C CA . MET A 1 143 ? -1.731 -4.840 -16.444 1.00 96.69 143 MET A CA 1
ATOM 1127 C C . MET A 1 143 ? -2.287 -5.799 -17.492 1.00 96.69 143 MET A C 1
ATOM 1129 O O . MET A 1 143 ? -2.051 -5.622 -18.685 1.00 96.69 143 MET A O 1
ATOM 1133 N N . ILE A 1 144 ? -3.076 -6.783 -17.052 1.00 95.38 144 ILE A N 1
ATOM 1134 C CA . ILE A 1 144 ? -3.813 -7.689 -17.940 1.00 95.38 144 ILE A CA 1
ATOM 1135 C C . ILE A 1 144 ? -5.308 -7.684 -17.577 1.00 95.38 144 ILE A C 1
ATOM 1137 O O . ILE A 1 144 ? -5.622 -7.940 -16.411 1.00 95.38 144 ILE A O 1
ATOM 1141 N N . PRO A 1 145 ? -6.227 -7.461 -18.543 1.00 93.75 145 PRO A N 1
ATOM 1142 C CA . PRO A 1 145 ? -5.949 -7.022 -19.915 1.00 93.75 145 PRO A CA 1
ATOM 1143 C C . PRO A 1 145 ? -5.504 -5.549 -19.969 1.00 93.75 145 PRO A C 1
ATOM 1145 O O . PRO A 1 145 ? -5.895 -4.742 -19.131 1.00 93.75 145 PRO A O 1
ATOM 1148 N N . VAL A 1 146 ? -4.705 -5.186 -20.978 1.00 87.62 146 VAL A N 1
ATOM 1149 C CA . VAL A 1 146 ? -4.147 -3.823 -21.134 1.00 87.62 146 VAL A CA 1
ATOM 1150 C C . VAL A 1 146 ? -5.241 -2.763 -21.319 1.00 87.62 146 VAL A C 1
ATOM 1152 O O . VAL A 1 146 ? -5.091 -1.630 -20.876 1.00 87.62 146 VAL A O 1
ATOM 1155 N N . SER A 1 147 ? -6.364 -3.132 -21.937 1.00 87.50 147 SER A N 1
ATOM 1156 C CA . SER A 1 147 ? -7.506 -2.247 -22.190 1.00 87.50 147 SER A CA 1
ATOM 1157 C C . SER A 1 147 ? -8.585 -2.308 -21.105 1.00 87.50 147 SER A C 1
ATOM 1159 O O . SER A 1 147 ? -9.703 -1.862 -21.350 1.00 87.50 147 SER A O 1
ATOM 1161 N N . ALA A 1 148 ? -8.297 -2.909 -19.945 1.00 87.75 148 ALA A N 1
ATOM 1162 C CA . ALA A 1 148 ? -9.284 -3.067 -18.887 1.00 87.75 148 ALA A CA 1
ATOM 1163 C C . ALA A 1 148 ? -9.789 -1.707 -18.389 1.00 87.75 148 ALA A C 1
ATOM 1165 O O . ALA A 1 148 ? -9.017 -0.865 -17.922 1.00 87.75 148 ALA A O 1
ATOM 1166 N N . GLY A 1 149 ? -11.102 -1.526 -18.454 1.00 84.62 149 GLY A N 1
ATOM 1167 C CA . GLY A 1 149 ? -11.804 -0.403 -17.874 1.00 84.62 149 GLY A CA 1
ATOM 1168 C C . GLY A 1 149 ? -11.914 -0.514 -16.358 1.00 84.62 149 GLY A C 1
ATOM 1169 O O . GLY A 1 149 ? -11.385 -1.413 -15.697 1.00 84.62 149 GLY A O 1
ATOM 1170 N N . LEU A 1 150 ? -12.638 0.435 -15.781 1.00 80.31 150 LEU A N 1
ATOM 1171 C CA . LEU A 1 150 ? -12.698 0.618 -14.340 1.00 80.31 150 LEU A CA 1
ATOM 1172 C C . LEU A 1 150 ? -13.359 -0.558 -13.601 1.00 80.31 150 LEU A C 1
ATOM 1174 O O . LEU A 1 150 ? -12.874 -0.984 -12.553 1.00 80.31 150 LEU A O 1
ATOM 1178 N N . PHE A 1 151 ? -14.415 -1.121 -14.186 1.00 84.56 151 PHE A N 1
ATOM 1179 C CA . PHE A 1 151 ? -15.198 -2.218 -13.609 1.00 84.56 151 PHE A CA 1
ATOM 1180 C C . PHE A 1 151 ? -14.744 -3.607 -14.077 1.00 84.56 151 PHE A C 1
ATOM 1182 O O . PHE A 1 151 ? -15.240 -4.616 -13.576 1.00 84.56 151 PHE A O 1
ATOM 1189 N N . ASP A 1 152 ? -13.783 -3.669 -14.999 1.00 88.06 152 ASP A N 1
ATOM 1190 C CA . ASP A 1 152 ? -13.310 -4.928 -15.560 1.00 88.06 152 ASP A CA 1
ATOM 1191 C C . ASP A 1 152 ? -12.411 -5.680 -14.578 1.00 88.06 152 ASP A C 1
ATOM 1193 O O . ASP A 1 152 ? -11.617 -5.086 -13.833 1.00 88.06 152 ASP A O 1
ATOM 1197 N N . GLN A 1 153 ? -12.500 -7.011 -14.621 1.00 89.19 153 GLN A N 1
ATOM 1198 C CA . GLN A 1 153 ? -11.524 -7.877 -13.971 1.00 89.19 153 GLN A CA 1
ATOM 1199 C C . GLN A 1 153 ? -10.155 -7.686 -14.613 1.00 89.19 153 GLN A C 1
ATOM 1201 O O . GLN A 1 153 ? -9.989 -7.820 -15.824 1.00 89.19 153 GLN A O 1
ATOM 1206 N N . LYS A 1 154 ? -9.174 -7.371 -13.771 1.00 93.06 154 LYS A N 1
ATOM 1207 C CA . LYS A 1 154 ? -7.804 -7.107 -14.191 1.00 93.06 154 LYS A CA 1
ATOM 1208 C C . LYS A 1 154 ? -6.812 -7.469 -13.101 1.00 93.06 154 LYS A C 1
ATOM 1210 O O . LYS A 1 154 ? -7.125 -7.442 -11.912 1.00 93.06 154 LYS A O 1
ATOM 1215 N N . SER A 1 155 ? -5.605 -7.788 -13.535 1.00 95.50 155 SER A N 1
ATOM 1216 C CA . SER A 1 155 ? -4.447 -8.028 -12.688 1.00 95.50 155 SER A CA 1
ATOM 1217 C C . SER A 1 155 ? -3.436 -6.925 -12.946 1.00 95.50 155 SER A C 1
ATOM 1219 O O . SER A 1 155 ? -2.996 -6.755 -14.082 1.00 95.50 155 SER A O 1
ATOM 1221 N N . ILE A 1 156 ? -3.079 -6.171 -11.906 1.00 96.88 156 ILE A N 1
ATOM 1222 C CA . ILE A 1 156 ? -2.075 -5.109 -11.990 1.00 96.88 156 ILE A CA 1
ATOM 1223 C C . ILE A 1 156 ? -0.907 -5.497 -11.096 1.00 96.88 156 ILE A C 1
ATOM 1225 O O . ILE A 1 156 ? -1.058 -5.632 -9.878 1.00 96.88 156 ILE A O 1
ATOM 1229 N N . LEU A 1 157 ? 0.251 -5.681 -11.711 1.00 97.94 157 LEU A N 1
ATOM 1230 C CA . LEU A 1 157 ? 1.495 -6.016 -11.043 1.00 97.94 157 LEU A CA 1
ATOM 1231 C C . LEU A 1 157 ? 2.489 -4.876 -11.207 1.00 97.94 157 LEU A C 1
ATOM 1233 O O . LEU A 1 157 ? 2.407 -4.078 -12.136 1.00 97.94 157 LEU A O 1
ATOM 1237 N N . SER A 1 158 ? 3.433 -4.819 -10.286 1.00 98.12 158 SER A N 1
ATOM 1238 C CA . SER A 1 158 ? 4.569 -3.921 -10.355 1.00 98.12 158 SER A CA 1
ATOM 1239 C C . SER A 1 158 ? 5.825 -4.678 -9.981 1.00 98.12 158 SER A C 1
ATOM 1241 O O . SER A 1 158 ? 5.810 -5.443 -9.012 1.00 98.12 158 SER A O 1
ATOM 1243 N N . ALA A 1 159 ? 6.890 -4.456 -10.737 1.00 98.06 159 ALA A N 1
ATOM 1244 C CA . ALA A 1 159 ? 8.199 -5.015 -10.486 1.00 98.06 159 ALA A CA 1
ATOM 1245 C C . ALA A 1 159 ? 9.216 -3.912 -10.194 1.00 98.06 159 ALA A C 1
ATOM 1247 O O . ALA A 1 159 ? 9.151 -2.808 -10.729 1.00 98.06 159 ALA A O 1
ATOM 1248 N N . ILE A 1 160 ? 10.187 -4.257 -9.360 1.00 97.44 160 ILE A N 1
ATOM 1249 C CA . ILE A 1 160 ? 11.425 -3.516 -9.152 1.00 97.44 160 ILE A CA 1
ATOM 1250 C C . ILE A 1 160 ? 12.575 -4.518 -9.271 1.00 97.44 160 ILE A C 1
ATOM 1252 O O . ILE A 1 160 ? 12.477 -5.630 -8.744 1.00 97.44 160 ILE A O 1
ATOM 1256 N N . THR A 1 161 ? 13.648 -4.142 -9.958 1.00 95.88 161 THR A N 1
ATOM 1257 C CA . THR A 1 161 ? 14.868 -4.944 -10.115 1.00 95.88 161 THR A CA 1
ATOM 1258 C C . THR A 1 161 ? 16.116 -4.074 -9.954 1.00 95.88 161 THR A C 1
ATOM 1260 O O . THR A 1 161 ? 16.051 -2.845 -10.026 1.00 95.88 161 THR A O 1
ATOM 1263 N N . GLY A 1 162 ? 17.249 -4.715 -9.690 1.00 93.88 162 GLY A N 1
ATOM 1264 C CA . GLY A 1 162 ? 18.517 -4.087 -9.325 1.00 93.88 162 GLY A CA 1
ATOM 1265 C C . GLY A 1 162 ? 19.250 -4.982 -8.319 1.00 93.88 162 GLY A C 1
ATOM 1266 O O . GLY A 1 162 ? 19.235 -6.205 -8.490 1.00 93.88 162 GLY A O 1
ATOM 1267 N N . PRO A 1 163 ? 19.787 -4.434 -7.215 1.00 92.06 163 PRO A N 1
ATOM 1268 C CA . PRO A 1 163 ? 20.391 -5.214 -6.128 1.00 92.06 163 PRO A CA 1
ATOM 1269 C C . PRO A 1 163 ? 19.441 -6.228 -5.480 1.00 92.06 163 PRO A C 1
ATOM 1271 O O . PRO A 1 163 ? 19.875 -7.197 -4.855 1.00 92.06 163 PRO A O 1
ATOM 1274 N N . ARG A 1 164 ? 18.128 -5.999 -5.590 1.00 93.12 164 ARG A N 1
ATOM 1275 C CA . ARG A 1 164 ? 17.078 -6.958 -5.237 1.00 93.12 164 ARG A CA 1
ATOM 1276 C C . ARG A 1 164 ? 15.954 -6.884 -6.252 1.00 93.12 164 ARG A C 1
ATOM 1278 O O . ARG A 1 164 ? 15.701 -5.823 -6.817 1.00 93.12 164 ARG A O 1
ATOM 1285 N N . THR A 1 165 ? 15.229 -7.987 -6.381 1.00 95.94 165 THR A N 1
ATOM 1286 C CA . THR A 1 165 ? 14.072 -8.065 -7.268 1.00 95.94 165 THR A CA 1
ATOM 1287 C C . THR A 1 165 ? 12.824 -8.419 -6.479 1.00 95.94 165 THR A C 1
ATOM 1289 O O . THR A 1 165 ? 12.811 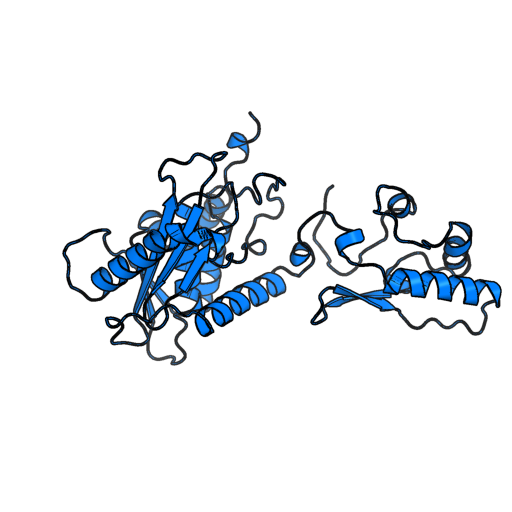-9.365 -5.686 1.00 95.94 165 THR A O 1
ATOM 1292 N N . LEU A 1 166 ? 11.762 -7.645 -6.677 1.00 97.62 166 LEU A N 1
ATOM 1293 C CA . LEU A 1 166 ? 10.481 -7.828 -6.008 1.00 97.62 166 LEU A CA 1
ATOM 1294 C C . LEU A 1 166 ? 9.349 -7.534 -6.988 1.00 97.62 166 LEU A C 1
ATOM 1296 O O . LEU A 1 166 ? 9.404 -6.554 -7.723 1.00 97.62 166 LEU A O 1
ATOM 1300 N N . VAL A 1 167 ? 8.305 -8.359 -6.941 1.00 98.25 167 VAL A N 1
ATOM 1301 C CA . VAL A 1 167 ? 7.053 -8.123 -7.660 1.00 98.25 167 VAL A CA 1
ATOM 1302 C C . VAL A 1 167 ? 5.912 -8.106 -6.657 1.00 98.25 167 VAL A C 1
ATOM 1304 O O . VAL A 1 167 ? 5.788 -9.033 -5.856 1.00 98.25 167 VAL A O 1
ATOM 1307 N N . LEU A 1 168 ? 5.080 -7.067 -6.698 1.00 98.25 168 LEU A N 1
ATOM 1308 C CA . LEU A 1 168 ? 3.880 -6.945 -5.871 1.00 98.25 168 LEU A CA 1
ATOM 1309 C C . LEU A 1 168 ? 2.639 -6.713 -6.734 1.00 98.25 168 LEU A C 1
ATOM 1311 O O . LEU A 1 168 ? 2.710 -6.145 -7.822 1.00 98.25 168 LEU A O 1
ATOM 1315 N N . LYS A 1 169 ? 1.482 -7.116 -6.209 1.00 97.25 169 LYS A N 1
ATOM 1316 C CA . LYS A 1 169 ? 0.175 -6.928 -6.846 1.00 97.25 169 LYS A CA 1
ATOM 1317 C C . LYS A 1 169 ? -0.576 -5.737 -6.259 1.00 97.25 169 LYS A C 1
ATOM 1319 O O . LYS A 1 169 ? -0.723 -5.641 -5.040 1.00 97.25 169 LYS A O 1
ATOM 1324 N N . VAL A 1 170 ? -1.144 -4.892 -7.114 1.00 95.56 170 VAL A N 1
ATOM 1325 C CA . VAL A 1 170 ? -2.145 -3.894 -6.714 1.00 95.56 170 VAL A CA 1
ATOM 1326 C C . VAL A 1 170 ? -3.494 -4.602 -6.563 1.00 95.56 170 VAL A C 1
ATOM 1328 O O . VAL A 1 170 ? -3.977 -5.244 -7.489 1.00 95.56 170 VAL A O 1
ATOM 1331 N N . THR A 1 171 ? -4.106 -4.520 -5.382 1.00 89.81 171 THR A N 1
ATOM 1332 C CA . THR A 1 171 ? -5.337 -5.266 -5.038 1.00 89.81 171 THR A CA 1
ATOM 1333 C C . THR A 1 171 ? -6.634 -4.519 -5.325 1.00 89.81 171 THR A C 1
ATOM 1335 O O . THR A 1 171 ? -7.720 -5.032 -5.070 1.00 89.81 171 THR A O 1
ATOM 1338 N N . ASN A 1 172 ? -6.530 -3.294 -5.821 1.00 84.94 172 ASN A N 1
ATOM 1339 C CA . ASN A 1 172 ? -7.658 -2.402 -5.991 1.00 84.94 172 ASN A CA 1
ATOM 1340 C C . ASN A 1 172 ? -8.283 -2.582 -7.378 1.00 84.94 172 ASN A C 1
ATOM 1342 O O . ASN A 1 172 ? -7.625 -2.334 -8.384 1.00 84.94 172 ASN A O 1
ATOM 1346 N N . MET A 1 173 ? -9.553 -2.978 -7.442 1.00 84.38 173 MET A N 1
ATOM 1347 C CA . MET A 1 173 ? -10.249 -3.222 -8.710 1.00 84.38 173 MET A CA 1
ATOM 1348 C C . MET A 1 173 ? -10.465 -1.932 -9.506 1.00 84.38 173 MET A C 1
ATOM 1350 O O . MET A 1 173 ? -10.470 -1.982 -10.728 1.00 84.38 173 MET A O 1
ATOM 1354 N N . SER A 1 174 ? -10.566 -0.770 -8.856 1.00 85.88 174 SER A N 1
ATOM 1355 C CA . SER A 1 174 ? -10.590 0.525 -9.554 1.00 85.88 174 SER A CA 1
ATOM 1356 C C . SER A 1 174 ? -9.216 1.024 -10.025 1.00 85.88 174 SER A C 1
ATOM 1358 O O . SER A 1 174 ? -9.124 2.113 -10.591 1.00 85.88 174 SER A O 1
ATOM 1360 N N . ALA A 1 175 ? -8.127 0.303 -9.739 1.00 91.06 175 ALA A N 1
ATOM 1361 C CA . ALA A 1 175 ? -6.796 0.726 -10.166 1.00 91.06 175 ALA A CA 1
ATOM 1362 C C . ALA A 1 175 ? -6.598 0.549 -11.676 1.00 91.06 175 ALA A C 1
ATOM 1364 O O . ALA A 1 175 ? -7.283 -0.222 -12.331 1.00 91.06 175 ALA A O 1
ATOM 1365 N N . SER A 1 176 ? -5.614 1.255 -12.214 1.00 92.12 176 SER A N 1
ATOM 1366 C CA . SER A 1 176 ? -5.176 1.193 -13.611 1.00 92.12 176 SER A CA 1
ATOM 1367 C C . SER A 1 176 ? -3.694 0.824 -13.684 1.00 92.12 176 SER A C 1
ATOM 1369 O O . SER A 1 176 ? -3.014 0.811 -12.655 1.00 92.12 176 SER A O 1
ATOM 1371 N N . ILE A 1 177 ? -3.171 0.622 -14.896 1.00 94.06 177 ILE A N 1
ATOM 1372 C CA . ILE A 1 177 ? -1.734 0.433 -15.152 1.00 94.06 177 ILE A CA 1
ATOM 1373 C C . ILE A 1 177 ? -0.864 1.494 -14.461 1.00 94.06 177 ILE A C 1
ATOM 1375 O O . ILE A 1 177 ? 0.142 1.157 -13.847 1.00 94.06 177 ILE A O 1
ATOM 1379 N N . THR A 1 178 ? -1.330 2.747 -14.417 1.00 94.06 178 THR A N 1
ATOM 1380 C CA . THR A 1 178 ? -0.667 3.856 -13.714 1.00 94.06 178 THR A CA 1
ATOM 1381 C C . THR A 1 178 ? -0.393 3.541 -12.241 1.00 94.06 178 THR A C 1
ATOM 1383 O O . THR A 1 178 ? 0.615 3.967 -11.696 1.00 94.06 178 THR A O 1
ATOM 1386 N N . HIS A 1 179 ? -1.261 2.781 -11.565 1.00 95.44 179 HIS A N 1
ATOM 1387 C CA . HIS A 1 179 ? -1.016 2.381 -10.176 1.00 95.44 179 HIS A CA 1
ATOM 1388 C C . HIS A 1 179 ? 0.097 1.332 -10.074 1.00 95.44 179 HIS A C 1
ATOM 1390 O O . HIS A 1 179 ? 0.812 1.321 -9.077 1.00 95.44 179 HIS A O 1
ATOM 1396 N N . GLY A 1 180 ? 0.250 0.469 -11.084 1.00 96.31 180 GLY A N 1
ATOM 1397 C CA . GLY A 1 180 ? 1.379 -0.456 -11.198 1.00 96.31 180 GLY A CA 1
ATOM 1398 C C . GLY A 1 180 ? 2.696 0.294 -11.397 1.00 96.31 180 GLY A C 1
ATOM 1399 O O . GLY A 1 180 ? 3.641 0.068 -10.646 1.00 96.31 180 GLY A O 1
ATOM 1400 N N . GLU A 1 181 ? 2.728 1.258 -12.320 1.00 97.19 181 GLU A N 1
ATOM 1401 C CA . GLU A 1 181 ? 3.894 2.130 -12.533 1.00 97.19 181 GLU A CA 1
ATOM 1402 C C . GLU A 1 181 ? 4.265 2.909 -11.259 1.00 97.19 181 GLU A C 1
ATOM 1404 O O . GLU A 1 181 ? 5.407 2.888 -10.800 1.00 97.19 181 GLU A O 1
ATOM 1409 N N . LEU A 1 182 ? 3.281 3.557 -10.624 1.00 97.50 182 LEU A N 1
ATOM 1410 C CA . LEU A 1 182 ? 3.499 4.331 -9.401 1.00 97.50 182 LEU A CA 1
ATOM 1411 C C . LEU A 1 182 ? 3.913 3.462 -8.216 1.00 97.50 182 LEU A C 1
ATOM 1413 O O . LEU A 1 182 ? 4.734 3.886 -7.403 1.00 97.50 182 LEU A O 1
ATOM 1417 N N . LEU A 1 183 ? 3.363 2.252 -8.099 1.00 97.94 183 LEU A N 1
ATOM 1418 C CA . LEU A 1 183 ? 3.828 1.292 -7.108 1.00 97.94 183 LEU A CA 1
ATOM 1419 C C . LEU A 1 183 ? 5.300 0.950 -7.359 1.00 97.94 183 LEU A C 1
ATOM 1421 O O . LEU A 1 183 ? 6.064 0.940 -6.402 1.00 97.94 183 LEU A O 1
ATOM 1425 N N . GLY A 1 184 ? 5.718 0.770 -8.611 1.00 97.62 184 GLY A N 1
ATOM 1426 C CA . GLY A 1 184 ? 7.112 0.493 -8.971 1.00 97.62 184 GLY A CA 1
ATOM 1427 C C . GLY A 1 184 ? 8.049 1.594 -8.495 1.00 97.62 184 GLY A C 1
ATOM 1428 O O . GLY A 1 184 ? 9.050 1.321 -7.828 1.00 97.62 184 GLY A O 1
ATOM 1429 N N . LEU A 1 185 ? 7.638 2.846 -8.707 1.00 97.62 185 LEU A N 1
ATOM 1430 C CA . LEU A 1 185 ? 8.348 4.015 -8.199 1.00 97.62 185 LEU A CA 1
ATOM 1431 C C . LEU A 1 185 ? 8.398 4.055 -6.663 1.00 97.62 185 LEU A C 1
ATOM 1433 O O . LEU A 1 185 ? 9.449 4.347 -6.100 1.00 97.62 185 LEU A O 1
ATOM 1437 N N . VAL A 1 186 ? 7.310 3.709 -5.961 1.00 97.62 186 VAL A N 1
ATOM 1438 C CA . VAL A 1 186 ? 7.321 3.572 -4.491 1.00 97.62 186 VAL A CA 1
ATOM 1439 C C . VAL A 1 186 ? 8.317 2.501 -4.046 1.00 97.62 186 VAL A C 1
ATOM 1441 O O . VAL A 1 186 ? 9.096 2.738 -3.120 1.00 97.62 186 VAL A O 1
ATOM 1444 N N . LEU A 1 187 ? 8.298 1.323 -4.678 1.00 97.19 187 LEU A N 1
ATOM 1445 C CA . LEU A 1 187 ? 9.189 0.217 -4.331 1.00 97.19 187 LEU A CA 1
ATOM 1446 C C . LEU A 1 187 ? 10.650 0.617 -4.520 1.00 97.19 187 LEU A C 1
ATOM 1448 O O . LEU A 1 187 ? 11.444 0.455 -3.593 1.00 97.19 187 LEU A O 1
ATOM 1452 N N . GLY A 1 188 ? 10.978 1.201 -5.672 1.00 94.69 188 GLY A N 1
ATOM 1453 C CA . GLY A 1 188 ? 12.305 1.726 -5.956 1.00 94.69 188 GLY A CA 1
ATOM 1454 C C . GLY A 1 188 ? 12.724 2.771 -4.932 1.00 94.69 188 GLY A C 1
ATOM 1455 O O . GLY A 1 188 ? 13.727 2.572 -4.256 1.00 94.69 188 GLY A O 1
ATOM 1456 N N . SER A 1 189 ? 11.907 3.804 -4.701 1.00 94.75 189 SER A N 1
ATOM 1457 C CA . SER A 1 189 ? 12.210 4.863 -3.730 1.00 94.75 189 SER A CA 1
ATOM 1458 C C . SER A 1 189 ? 12.407 4.348 -2.292 1.00 94.75 189 SER A C 1
ATOM 1460 O O . SER A 1 189 ? 13.137 4.944 -1.497 1.00 94.75 189 SER A O 1
ATOM 1462 N N . LEU A 1 190 ? 11.752 3.249 -1.906 1.00 94.38 190 LEU A N 1
ATOM 1463 C CA . LEU A 1 190 ? 11.907 2.659 -0.572 1.00 94.38 190 LEU A CA 1
ATOM 1464 C C . LEU A 1 190 ? 13.136 1.760 -0.441 1.00 94.38 190 LEU A C 1
ATOM 1466 O O . LEU A 1 190 ? 13.745 1.733 0.635 1.00 94.38 190 LEU A O 1
ATOM 1470 N N . LEU A 1 191 ? 13.445 0.989 -1.484 1.00 92.19 191 LEU A N 1
ATOM 1471 C CA . LEU A 1 191 ? 14.498 -0.028 -1.476 1.00 92.19 191 LEU A CA 1
ATOM 1472 C C . LEU A 1 191 ? 15.854 0.530 -1.901 1.00 92.19 191 LEU A C 1
ATOM 1474 O O . LEU A 1 191 ? 16.872 0.075 -1.387 1.00 92.19 191 LEU A O 1
ATOM 1478 N N . SER A 1 192 ? 15.874 1.564 -2.740 1.00 88.06 192 SER A N 1
ATOM 1479 C CA . SER A 1 192 ? 17.093 2.236 -3.186 1.00 88.06 192 SER A CA 1
ATOM 1480 C C . SER A 1 192 ? 17.671 3.189 -2.137 1.00 88.06 192 SER A C 1
ATOM 1482 O O . SER A 1 192 ? 18.547 3.991 -2.447 1.00 88.06 192 SER A O 1
ATOM 1484 N N . LYS A 1 193 ? 17.199 3.153 -0.887 1.00 79.12 193 LYS A N 1
ATOM 1485 C CA . LYS A 1 193 ? 17.738 4.000 0.178 1.00 79.12 193 LYS A CA 1
ATOM 1486 C C . LYS A 1 193 ? 19.217 3.668 0.415 1.00 79.12 193 LYS A C 1
ATOM 1488 O O . LYS A 1 193 ? 19.539 2.604 0.942 1.00 79.12 193 LYS A O 1
ATOM 1493 N N . SER A 1 194 ? 20.097 4.606 0.066 1.00 62.66 194 SER A N 1
ATOM 1494 C CA . SER A 1 194 ? 21.537 4.485 0.295 1.00 62.66 194 SER A CA 1
ATOM 1495 C C . SER A 1 194 ? 21.849 4.493 1.796 1.00 62.66 194 SER A C 1
ATOM 1497 O O . SER A 1 194 ? 21.343 5.332 2.547 1.00 62.66 194 SER A O 1
ATOM 1499 N N . LEU A 1 195 ? 22.670 3.541 2.248 1.00 60.44 195 LEU A N 1
ATOM 1500 C CA . LEU A 1 195 ? 23.186 3.497 3.624 1.00 60.44 195 LEU A CA 1
ATOM 1501 C C . LEU A 1 195 ? 24.384 4.440 3.817 1.00 60.44 195 LEU A C 1
ATOM 1503 O O . LEU A 1 195 ? 24.752 4.745 4.949 1.00 60.44 195 LEU A O 1
ATOM 1507 N N . THR A 1 196 ? 24.986 4.906 2.722 1.00 58.41 196 THR A N 1
ATOM 1508 C CA . THR A 1 196 ? 26.191 5.736 2.714 1.00 58.41 196 THR A CA 1
ATOM 1509 C C . THR A 1 196 ? 25.868 7.114 2.144 1.00 58.41 196 THR A C 1
ATOM 1511 O O . THR A 1 196 ? 25.431 7.218 1.003 1.00 58.41 196 THR A O 1
ATOM 1514 N N . GLN A 1 197 ? 26.130 8.179 2.909 1.00 59.00 197 GLN A N 1
ATOM 1515 C CA . GLN A 1 197 ? 25.844 9.581 2.539 1.00 59.00 197 GLN A CA 1
ATOM 1516 C C . GLN A 1 197 ? 26.526 10.071 1.246 1.00 59.00 197 GLN A C 1
ATOM 1518 O O . GLN A 1 197 ? 26.243 11.175 0.797 1.00 59.00 197 GLN A O 1
ATOM 1523 N N . THR A 1 198 ? 27.433 9.291 0.658 1.00 61.50 198 THR A N 1
ATOM 1524 C CA . THR A 1 198 ? 28.272 9.702 -0.473 1.00 61.50 198 THR A CA 1
ATOM 1525 C C . THR A 1 198 ? 27.734 9.306 -1.847 1.00 61.50 198 THR A C 1
ATOM 1527 O O . THR A 1 198 ? 28.247 9.818 -2.837 1.00 61.50 198 THR A O 1
ATOM 1530 N N . MET A 1 199 ? 26.742 8.411 -1.935 1.00 69.69 199 MET A N 1
ATOM 1531 C CA . MET A 1 199 ? 26.231 7.896 -3.214 1.00 69.69 199 MET A CA 1
ATOM 1532 C C . MET A 1 199 ? 24.708 8.003 -3.281 1.00 69.69 199 MET A C 1
ATOM 1534 O O . MET A 1 199 ? 24.004 7.388 -2.473 1.00 69.69 199 MET A O 1
ATOM 1538 N N . THR A 1 200 ? 24.222 8.767 -4.259 1.00 81.06 200 THR A N 1
ATOM 1539 C CA . THR A 1 200 ? 22.802 8.907 -4.599 1.00 81.06 200 THR A CA 1
ATOM 1540 C C . THR A 1 200 ? 22.369 7.716 -5.450 1.00 81.06 200 THR A C 1
ATOM 1542 O O . THR A 1 200 ? 22.933 7.469 -6.517 1.00 81.06 200 THR A O 1
ATOM 1545 N N . SER A 1 201 ? 21.350 6.983 -5.007 1.00 89.44 201 SER A N 1
ATOM 1546 C CA . SER A 1 201 ? 20.789 5.892 -5.807 1.00 89.44 201 SER A CA 1
ATOM 1547 C C . SER A 1 201 ? 19.959 6.435 -6.966 1.00 89.44 201 SER A C 1
ATOM 1549 O O . SER A 1 201 ? 19.255 7.439 -6.819 1.00 89.44 201 SER A O 1
ATOM 1551 N N . THR A 1 202 ? 20.002 5.751 -8.106 1.00 92.56 202 THR A N 1
ATOM 1552 C CA . THR A 1 202 ? 19.219 6.102 -9.293 1.00 92.56 202 THR A CA 1
ATOM 1553 C C . THR A 1 202 ? 18.148 5.045 -9.550 1.00 92.56 202 THR A C 1
ATOM 1555 O O . THR A 1 202 ? 18.438 3.851 -9.567 1.00 92.56 202 THR A O 1
ATOM 1558 N N . LEU A 1 203 ? 16.908 5.489 -9.749 1.00 95.31 203 LEU A N 1
ATOM 1559 C CA . LEU A 1 203 ? 15.767 4.657 -10.112 1.00 95.31 203 LEU A CA 1
ATOM 1560 C C . LEU A 1 203 ? 15.318 4.993 -11.533 1.00 95.31 203 LEU A C 1
ATOM 1562 O O . LEU A 1 203 ? 14.925 6.127 -11.803 1.00 95.31 203 LEU A O 1
ATOM 1566 N N . HIS A 1 204 ? 15.348 4.004 -12.415 1.00 96.19 204 HIS A N 1
ATOM 1567 C CA . HIS A 1 204 ? 14.909 4.110 -13.798 1.00 96.19 204 HIS A CA 1
ATOM 1568 C C . HIS A 1 204 ? 13.484 3.579 -13.978 1.00 96.19 204 HIS A C 1
ATOM 1570 O O . HIS A 1 204 ? 13.099 2.584 -13.369 1.00 96.19 204 HIS A O 1
ATOM 1576 N N . SER A 1 205 ? 12.689 4.249 -14.804 1.00 97.00 205 SER A N 1
ATOM 1577 C CA . SER A 1 205 ? 11.373 3.763 -15.227 1.00 97.00 205 SER A CA 1
ATOM 1578 C C . SER A 1 205 ? 10.979 4.420 -16.545 1.00 97.00 205 SER A C 1
ATOM 1580 O O . SER A 1 205 ? 11.380 5.553 -16.825 1.00 97.00 205 SER A O 1
ATOM 1582 N N . ASP A 1 206 ? 10.188 3.731 -17.350 1.00 95.56 206 ASP A N 1
ATOM 1583 C CA . ASP A 1 206 ? 9.593 4.239 -18.588 1.00 95.56 206 ASP A CA 1
ATOM 1584 C C . ASP A 1 206 ? 8.252 4.960 -18.394 1.00 95.56 206 ASP A C 1
ATOM 1586 O O . ASP A 1 206 ? 7.713 5.537 -19.342 1.00 95.56 206 ASP A O 1
ATOM 1590 N N . ALA A 1 207 ? 7.776 5.049 -17.150 1.00 94.81 207 ALA A N 1
ATOM 1591 C CA . ALA A 1 207 ? 6.591 5.788 -16.725 1.00 94.81 207 ALA A CA 1
ATOM 1592 C C . ALA A 1 207 ? 6.763 7.322 -16.836 1.00 94.81 207 ALA A C 1
ATOM 1594 O O . ALA A 1 207 ? 6.684 8.060 -15.845 1.00 94.81 207 ALA A O 1
ATOM 1595 N N . LEU A 1 208 ? 7.003 7.837 -18.048 1.00 94.75 208 LEU A N 1
ATOM 1596 C CA . LEU A 1 208 ? 7.339 9.239 -18.326 1.00 94.75 208 LEU A CA 1
ATOM 1597 C C . LEU A 1 208 ? 6.327 10.213 -17.716 1.00 94.75 208 LEU A C 1
ATOM 1599 O O . LEU A 1 208 ? 6.714 11.200 -17.090 1.00 94.75 208 LEU A O 1
ATOM 1603 N N . TYR A 1 209 ? 5.032 9.917 -17.854 1.00 93.38 209 TYR A N 1
ATOM 1604 C CA . TYR A 1 209 ? 3.962 10.747 -17.300 1.00 93.38 209 TYR A CA 1
ATOM 1605 C C . TYR A 1 209 ? 4.038 10.840 -15.769 1.00 93.38 209 TYR A C 1
ATOM 1607 O O . TYR A 1 209 ? 3.869 11.919 -15.187 1.00 93.38 209 TYR A O 1
ATOM 1615 N N . CYS A 1 210 ? 4.330 9.721 -15.103 1.00 94.69 210 CYS A N 1
ATOM 1616 C CA . CYS A 1 210 ? 4.487 9.666 -13.655 1.00 94.69 210 CYS A CA 1
ATOM 1617 C C . CYS A 1 210 ? 5.699 10.482 -13.195 1.00 94.69 210 CYS A C 1
ATOM 1619 O O . CYS A 1 210 ? 5.579 11.282 -12.265 1.00 94.69 210 CYS A O 1
ATOM 1621 N N . ILE A 1 211 ? 6.833 10.346 -13.884 1.00 94.69 211 ILE A N 1
ATOM 1622 C CA . ILE A 1 211 ? 8.073 11.069 -13.569 1.00 94.69 211 ILE A CA 1
ATOM 1623 C C . ILE A 1 211 ? 7.892 12.579 -13.764 1.00 94.69 211 ILE A C 1
ATOM 1625 O O . ILE A 1 211 ? 8.143 13.344 -12.834 1.00 94.69 211 ILE A O 1
ATOM 1629 N N . GLN A 1 212 ? 7.357 13.013 -14.908 1.00 93.06 212 GLN A N 1
ATOM 1630 C CA . GLN A 1 212 ? 7.084 14.431 -15.175 1.00 93.06 212 GLN A CA 1
ATOM 1631 C C . GLN A 1 212 ? 6.122 15.033 -14.144 1.00 93.06 212 GLN A C 1
ATOM 1633 O O . GLN A 1 212 ? 6.307 16.160 -13.687 1.00 93.06 212 GLN A O 1
ATOM 1638 N N . THR A 1 213 ? 5.097 14.280 -13.733 1.00 92.12 213 THR A N 1
ATOM 1639 C CA . THR A 1 213 ? 4.167 14.720 -12.683 1.00 92.12 213 THR A CA 1
ATOM 1640 C C . THR A 1 213 ? 4.893 14.940 -11.354 1.00 92.12 213 THR A C 1
ATOM 1642 O O . THR A 1 213 ? 4.660 15.953 -10.691 1.00 92.12 213 THR A O 1
ATOM 1645 N N . LEU A 1 214 ? 5.790 14.028 -10.965 1.00 91.88 214 LEU A N 1
ATOM 1646 C CA . LEU A 1 214 ? 6.587 14.155 -9.743 1.00 91.88 214 LEU A CA 1
ATOM 1647 C C . LEU A 1 214 ? 7.530 15.362 -9.794 1.00 91.88 214 LEU A C 1
ATOM 1649 O O . LEU A 1 214 ? 7.608 16.103 -8.815 1.00 91.88 214 LEU A O 1
ATOM 1653 N N . GLU A 1 215 ? 8.214 15.582 -10.917 1.00 90.69 215 GLU A N 1
ATOM 1654 C CA . GLU A 1 215 ? 9.088 16.744 -11.125 1.00 90.69 215 GLU A CA 1
ATOM 1655 C C . GLU A 1 215 ? 8.303 18.057 -11.032 1.00 90.69 215 GLU A C 1
ATOM 1657 O O . GLU A 1 215 ? 8.670 18.948 -10.266 1.00 90.69 215 GLU A O 1
ATOM 1662 N N . ASN A 1 216 ? 7.156 18.143 -11.707 1.00 88.81 216 ASN A N 1
ATOM 1663 C CA . ASN A 1 216 ? 6.280 19.313 -11.645 1.00 88.81 216 ASN A CA 1
ATOM 1664 C C . ASN A 1 216 ? 5.798 19.603 -10.215 1.00 88.81 216 ASN A C 1
ATOM 1666 O O . ASN A 1 216 ? 5.738 20.762 -9.805 1.00 88.81 216 ASN A O 1
ATOM 1670 N N . CYS A 1 217 ? 5.500 18.566 -9.426 1.00 86.94 217 CYS A N 1
ATOM 1671 C CA . CYS A 1 217 ? 5.113 18.724 -8.022 1.00 86.94 217 CYS A CA 1
ATOM 1672 C C . CYS A 1 217 ? 6.247 19.235 -7.124 1.00 86.94 217 CYS A C 1
ATOM 1674 O O . CYS A 1 217 ? 5.960 19.845 -6.096 1.00 86.94 217 CYS A O 1
ATOM 1676 N N . LYS A 1 218 ? 7.515 18.996 -7.485 1.00 83.50 218 LYS A N 1
ATOM 1677 C CA . LYS A 1 218 ? 8.676 19.546 -6.766 1.00 83.50 218 LYS A CA 1
ATOM 1678 C C . LYS A 1 218 ? 8.910 21.023 -7.094 1.00 83.50 218 LYS A C 1
ATOM 1680 O O . LYS A 1 218 ? 9.379 21.759 -6.233 1.00 83.50 218 LYS A O 1
ATOM 1685 N N . MET A 1 219 ? 8.581 21.446 -8.315 1.00 82.81 219 MET A N 1
ATOM 1686 C CA . MET A 1 219 ? 8.846 22.805 -8.802 1.00 82.81 219 MET A CA 1
ATOM 1687 C C . MET A 1 219 ? 7.740 23.816 -8.459 1.00 82.81 219 MET A C 1
ATOM 1689 O O . MET A 1 219 ? 8.022 25.009 -8.375 1.00 82.81 219 MET A O 1
ATOM 1693 N N . ASP A 1 220 ? 6.491 23.375 -8.266 1.00 74.94 220 ASP A N 1
ATOM 1694 C CA . ASP A 1 220 ? 5.335 24.270 -8.111 1.00 74.94 220 ASP A CA 1
ATOM 1695 C C . ASP A 1 220 ? 4.341 23.788 -7.035 1.00 74.94 220 ASP A C 1
ATOM 1697 O O . ASP A 1 220 ? 3.709 22.733 -7.145 1.00 74.94 220 ASP A O 1
ATOM 1701 N N . VAL A 1 221 ? 4.135 24.626 -6.010 1.00 65.31 221 VAL A N 1
ATOM 1702 C CA . VAL A 1 221 ? 3.206 24.388 -4.889 1.00 65.31 221 VAL A CA 1
ATOM 1703 C C . VAL A 1 221 ? 1.758 24.193 -5.369 1.00 65.31 221 VAL A C 1
ATOM 1705 O O . VAL A 1 221 ? 1.003 23.433 -4.755 1.00 65.31 221 VAL A O 1
ATOM 1708 N N . ASN A 1 222 ? 1.354 24.802 -6.492 1.00 65.56 222 ASN A N 1
ATOM 1709 C CA . ASN A 1 222 ? -0.003 24.665 -7.029 1.00 65.56 222 ASN A CA 1
ATOM 1710 C C . ASN A 1 222 ? -0.290 23.263 -7.593 1.00 65.56 222 ASN A C 1
ATOM 1712 O O . ASN A 1 222 ? -1.449 22.837 -7.635 1.00 65.56 222 ASN A O 1
ATOM 1716 N N . GLN A 1 223 ? 0.733 22.494 -7.977 1.00 70.44 223 GLN A N 1
ATOM 1717 C CA . GLN A 1 223 ? 0.542 21.146 -8.529 1.00 70.44 223 GLN A CA 1
ATOM 1718 C C . GLN A 1 223 ? 0.102 20.137 -7.458 1.00 70.44 223 GLN A C 1
ATOM 1720 O O . GLN A 1 223 ? -0.644 19.203 -7.758 1.00 70.44 223 GLN A O 1
ATOM 1725 N N . LEU A 1 224 ? 0.430 20.374 -6.180 1.00 70.69 224 LEU A N 1
ATOM 1726 C CA . LEU A 1 224 ? -0.060 19.550 -5.067 1.00 70.69 224 LEU A CA 1
ATOM 1727 C C . LEU A 1 224 ? -1.591 19.591 -4.934 1.00 70.69 224 LEU A C 1
ATOM 1729 O O . LEU A 1 224 ? -2.208 18.616 -4.491 1.00 70.69 224 LEU A O 1
ATOM 1733 N N . PHE A 1 225 ? -2.227 20.696 -5.341 1.00 76.50 225 PHE A N 1
ATOM 1734 C CA . PHE A 1 225 ? -3.685 20.774 -5.413 1.00 76.50 225 PHE A CA 1
ATOM 1735 C C . PHE A 1 225 ? -4.239 19.920 -6.552 1.00 76.50 225 PHE A C 1
ATOM 1737 O O . PHE A 1 225 ? -5.231 19.224 -6.340 1.00 76.50 225 PHE A O 1
ATOM 1744 N N . LYS A 1 226 ? -3.576 19.885 -7.715 1.00 79.75 226 LYS A N 1
ATOM 1745 C CA . LYS A 1 226 ? -3.996 19.040 -8.846 1.00 79.75 226 LYS A CA 1
ATOM 1746 C C . LYS A 1 226 ? -3.911 17.552 -8.519 1.00 79.75 226 LYS A C 1
ATOM 1748 O O . LYS A 1 226 ? -4.838 16.815 -8.856 1.00 79.75 226 LYS A O 1
ATOM 1753 N N . LEU A 1 227 ? -2.902 17.131 -7.746 1.00 85.69 227 LEU A N 1
ATOM 1754 C CA . LEU A 1 227 ? -2.803 15.750 -7.255 1.00 85.69 227 LEU A CA 1
ATOM 1755 C C . LEU A 1 227 ? -4.073 15.293 -6.524 1.00 85.69 227 LEU A C 1
ATOM 1757 O O . LEU A 1 227 ? -4.372 14.108 -6.523 1.00 85.69 227 LEU A O 1
ATOM 1761 N N . ARG A 1 228 ? -4.866 16.188 -5.913 1.00 82.50 228 ARG A N 1
ATOM 1762 C CA . ARG A 1 228 ? -6.114 15.794 -5.227 1.00 82.50 228 ARG A CA 1
ATOM 1763 C C . ARG A 1 228 ? -7.120 15.098 -6.138 1.00 82.50 228 ARG A C 1
ATOM 1765 O O . ARG A 1 228 ? -7.948 14.366 -5.599 1.00 82.50 228 ARG A O 1
ATOM 1772 N N . HIS A 1 229 ? -7.037 15.323 -7.448 1.00 83.00 229 HIS A N 1
ATOM 1773 C CA . HIS A 1 229 ? -7.988 14.834 -8.443 1.00 83.00 229 HIS A CA 1
ATOM 1774 C C . HIS A 1 229 ? -7.391 13.798 -9.404 1.00 83.00 229 HIS A C 1
ATOM 1776 O O . HIS A 1 229 ? -8.131 13.223 -10.192 1.00 83.00 229 HIS A O 1
ATOM 1782 N N . MET A 1 230 ? -6.091 13.508 -9.304 1.00 86.50 230 MET A N 1
ATOM 1783 C CA . MET A 1 230 ? -5.414 12.528 -10.159 1.00 86.50 230 MET A CA 1
ATOM 1784 C C . MET A 1 230 ? -5.613 11.091 -9.668 1.00 86.50 230 MET A C 1
ATOM 1786 O O . MET A 1 230 ? -5.778 10.862 -8.465 1.00 86.50 230 MET A O 1
ATOM 1790 N N . ASN A 1 231 ? -5.550 10.142 -10.603 1.00 88.06 231 ASN A N 1
ATOM 1791 C CA . ASN A 1 231 ? -5.494 8.706 -10.325 1.00 88.06 231 ASN A CA 1
ATOM 1792 C C . ASN A 1 231 ? -4.160 8.362 -9.646 1.00 88.06 231 ASN A C 1
ATOM 1794 O O . ASN A 1 231 ? -3.140 8.981 -9.943 1.00 88.06 231 ASN A O 1
ATOM 1798 N N . GLY A 1 232 ? -4.157 7.413 -8.705 1.00 90.31 232 GLY A N 1
ATOM 1799 C CA . GLY A 1 232 ? -2.946 7.043 -7.957 1.00 90.31 232 GLY A CA 1
ATOM 1800 C C . GLY A 1 232 ? -2.368 8.164 -7.079 1.00 90.31 232 GLY A C 1
ATOM 1801 O O . GLY A 1 232 ? -1.206 8.121 -6.680 1.00 90.31 232 GLY A O 1
ATOM 1802 N N . ARG A 1 233 ? -3.156 9.197 -6.757 1.00 92.12 233 ARG A N 1
ATOM 1803 C CA . ARG A 1 233 ? -2.724 10.376 -5.980 1.00 92.12 233 ARG A CA 1
ATOM 1804 C C . ARG A 1 233 ? -2.049 10.068 -4.651 1.00 92.12 233 ARG A C 1
ATOM 1806 O O . ARG A 1 233 ? -1.144 10.801 -4.247 1.00 92.12 233 ARG A O 1
ATOM 1813 N N . SER A 1 234 ? -2.490 9.030 -3.946 1.00 94.31 234 SER A N 1
ATOM 1814 C CA . SER A 1 234 ? -1.842 8.629 -2.698 1.00 94.31 234 SER A CA 1
ATOM 1815 C C . SER A 1 234 ? -0.443 8.056 -2.939 1.00 94.31 234 SER A C 1
ATOM 1817 O O . SER A 1 234 ? 0.452 8.348 -2.150 1.00 94.31 234 SER A O 1
ATOM 1819 N N . TYR A 1 235 ? -0.212 7.355 -4.054 1.00 96.19 235 TYR A N 1
ATOM 1820 C CA . TYR A 1 235 ? 1.113 6.876 -4.452 1.00 96.19 235 TYR A CA 1
ATOM 1821 C C . TYR A 1 235 ? 2.048 8.031 -4.819 1.00 96.19 235 TYR A C 1
ATOM 1823 O O . TYR A 1 235 ? 3.161 8.076 -4.307 1.00 96.19 235 TYR A O 1
ATOM 1831 N N . TYR A 1 236 ? 1.595 9.022 -5.600 1.00 95.38 236 TYR A N 1
ATOM 1832 C CA . TYR A 1 236 ? 2.398 10.229 -5.869 1.00 95.38 236 TYR A CA 1
ATOM 1833 C C . TYR A 1 236 ? 2.846 10.918 -4.577 1.00 95.38 236 TYR A C 1
ATOM 1835 O O . TYR A 1 236 ? 4.022 11.232 -4.405 1.00 95.38 236 TYR A O 1
ATOM 1843 N N . ARG A 1 237 ? 1.914 11.128 -3.640 1.00 94.81 237 ARG A N 1
ATOM 1844 C CA . ARG A 1 237 ? 2.223 11.724 -2.333 1.00 94.81 237 ARG A CA 1
ATOM 1845 C C . ARG A 1 237 ? 3.185 10.865 -1.520 1.00 94.81 237 ARG A C 1
ATOM 1847 O O . ARG A 1 237 ? 4.046 11.423 -0.849 1.00 94.81 237 ARG A O 1
ATOM 1854 N N . TRP A 1 238 ? 3.067 9.541 -1.607 1.00 96.00 238 TRP A N 1
ATOM 1855 C CA . TRP A 1 238 ? 3.996 8.627 -0.954 1.00 96.00 238 TRP A CA 1
ATOM 1856 C C . TRP A 1 238 ? 5.409 8.764 -1.519 1.00 96.00 238 TRP A C 1
ATOM 1858 O O . TRP A 1 238 ? 6.351 8.929 -0.751 1.00 96.00 238 TRP A O 1
ATOM 1868 N N . ILE A 1 239 ? 5.556 8.787 -2.845 1.00 95.56 239 ILE A N 1
ATOM 1869 C CA . ILE A 1 239 ? 6.851 8.973 -3.513 1.00 95.56 239 ILE A CA 1
ATOM 1870 C C . ILE A 1 239 ? 7.464 10.324 -3.132 1.00 95.56 239 ILE A C 1
ATOM 1872 O O . ILE A 1 239 ? 8.645 10.387 -2.801 1.00 95.56 239 ILE A O 1
ATOM 1876 N N . LEU A 1 240 ? 6.675 11.405 -3.129 1.00 93.38 240 LEU A N 1
ATOM 1877 C CA . LEU A 1 240 ? 7.144 12.730 -2.709 1.00 93.38 240 LEU A CA 1
ATOM 1878 C C . LEU A 1 240 ? 7.620 12.733 -1.250 1.00 93.38 240 LEU A C 1
ATOM 1880 O O . LEU A 1 240 ? 8.689 13.261 -0.961 1.00 93.38 240 LEU A O 1
ATOM 1884 N N . ASP A 1 241 ? 6.871 12.109 -0.340 1.00 94.00 241 ASP A N 1
ATOM 1885 C CA . ASP A 1 241 ? 7.265 11.988 1.066 1.00 94.00 241 ASP A CA 1
ATOM 1886 C C . ASP A 1 241 ? 8.548 11.161 1.256 1.00 94.00 241 ASP A C 1
ATOM 1888 O O . ASP A 1 241 ? 9.402 11.520 2.066 1.00 94.00 241 ASP A O 1
ATOM 1892 N N . ILE A 1 242 ? 8.719 10.074 0.498 1.00 93.88 242 ILE A N 1
ATOM 1893 C CA . ILE A 1 242 ? 9.949 9.274 0.528 1.00 93.88 242 ILE A CA 1
ATOM 1894 C C . ILE A 1 242 ? 11.129 10.085 -0.019 1.00 93.88 242 ILE A C 1
ATOM 1896 O O . ILE A 1 242 ? 12.176 10.135 0.622 1.00 93.88 242 ILE A O 1
ATOM 1900 N N . ASN A 1 243 ? 10.956 10.759 -1.157 1.00 89.62 243 ASN A N 1
ATOM 1901 C CA . ASN A 1 243 ? 11.990 11.582 -1.791 1.00 89.62 243 ASN A CA 1
ATOM 1902 C C . ASN A 1 243 ? 12.390 12.797 -0.938 1.00 89.62 243 ASN A C 1
ATOM 1904 O O . ASN A 1 243 ? 13.519 13.258 -1.022 1.00 89.62 243 ASN A O 1
ATOM 1908 N N . ASN A 1 244 ? 11.494 13.314 -0.095 1.00 89.31 244 ASN A N 1
ATOM 1909 C CA . ASN A 1 244 ? 11.839 14.374 0.857 1.00 89.31 244 ASN A CA 1
ATOM 1910 C C . ASN A 1 244 ? 12.709 13.864 2.020 1.00 89.31 244 ASN A C 1
ATOM 1912 O O . ASN A 1 244 ? 13.353 14.657 2.702 1.00 89.31 244 ASN A O 1
ATOM 1916 N N . ARG A 1 245 ? 12.707 12.548 2.276 1.00 89.06 245 ARG A N 1
ATOM 1917 C CA . ARG A 1 245 ? 13.465 11.896 3.357 1.00 89.06 245 ARG A CA 1
ATOM 1918 C C . ARG A 1 245 ? 14.722 11.174 2.866 1.00 89.06 245 ARG A C 1
ATOM 1920 O O . ARG A 1 245 ? 15.590 10.874 3.684 1.00 89.06 245 ARG A O 1
ATOM 1927 N N . ASN A 1 246 ? 14.807 10.870 1.571 1.00 85.12 246 ASN A N 1
ATOM 1928 C CA . ASN A 1 246 ? 15.868 10.080 0.957 1.00 85.12 246 ASN A CA 1
ATOM 1929 C C . ASN A 1 246 ? 16.417 10.789 -0.288 1.00 85.12 246 ASN A C 1
ATOM 1931 O O . ASN A 1 246 ? 15.649 11.288 -1.104 1.00 85.12 246 ASN A O 1
ATOM 1935 N N . ASP A 1 247 ? 17.734 10.738 -0.482 1.00 82.88 247 ASP A N 1
ATOM 1936 C CA . ASP A 1 247 ? 18.375 11.240 -1.697 1.00 82.88 247 ASP A CA 1
ATOM 1937 C C . ASP A 1 247 ? 18.343 10.172 -2.804 1.00 82.88 247 ASP A C 1
ATOM 1939 O O . ASP A 1 247 ? 19.126 9.218 -2.797 1.00 82.88 247 ASP A O 1
ATOM 1943 N N . ILE A 1 248 ? 17.353 10.275 -3.696 1.00 88.56 248 ILE A N 1
ATOM 1944 C CA . ILE A 1 248 ? 17.104 9.324 -4.788 1.00 88.56 248 ILE A CA 1
ATOM 1945 C C . ILE A 1 248 ? 16.813 10.098 -6.072 1.00 88.56 248 ILE A C 1
ATOM 1947 O O . ILE A 1 248 ? 15.916 10.947 -6.121 1.00 88.56 248 ILE A O 1
ATOM 1951 N N . SER A 1 249 ? 17.546 9.767 -7.134 1.00 91.69 249 SER A N 1
ATOM 1952 C CA . SER A 1 249 ? 17.341 10.323 -8.469 1.00 91.69 249 SER A CA 1
ATOM 1953 C C . SER A 1 249 ? 16.420 9.408 -9.274 1.00 91.69 249 SER A C 1
ATOM 1955 O O . SER A 1 249 ? 16.811 8.309 -9.649 1.00 91.69 249 SER A O 1
ATOM 1957 N N . ILE A 1 250 ? 15.189 9.846 -9.538 1.00 94.12 250 ILE A N 1
ATOM 1958 C CA . ILE A 1 250 ? 14.264 9.123 -10.423 1.00 94.12 250 ILE A CA 1
ATOM 1959 C C . ILE A 1 250 ? 14.477 9.643 -11.844 1.00 94.12 250 ILE A C 1
ATOM 1961 O O . ILE A 1 250 ? 14.378 10.849 -12.065 1.00 94.12 250 ILE A O 1
ATOM 1965 N N . LYS A 1 251 ? 14.783 8.756 -12.793 1.00 95.31 251 LYS A N 1
ATOM 1966 C CA . LYS A 1 251 ? 15.090 9.102 -14.184 1.00 95.31 251 LYS A CA 1
ATOM 1967 C C . LYS A 1 251 ? 14.241 8.295 -15.150 1.00 95.31 251 LYS A C 1
ATOM 1969 O O . LYS A 1 251 ? 14.015 7.105 -14.961 1.00 95.31 251 LYS A O 1
ATOM 1974 N N . HIS A 1 252 ? 13.828 8.950 -16.225 1.00 96.50 252 HIS A N 1
ATOM 1975 C CA . HIS A 1 252 ? 13.145 8.277 -17.316 1.00 96.50 252 HIS A CA 1
ATOM 1976 C C . HIS A 1 252 ? 14.133 7.480 -18.180 1.00 96.50 252 HIS A C 1
ATOM 1978 O O . HIS A 1 252 ? 15.204 7.984 -18.528 1.00 96.50 252 HIS A O 1
ATOM 1984 N N . VAL A 1 253 ? 13.743 6.267 -18.565 1.00 94.38 253 VAL A N 1
ATOM 1985 C CA . VAL A 1 253 ? 14.382 5.453 -19.610 1.00 94.38 253 VAL A CA 1
ATOM 1986 C C . VAL A 1 253 ? 13.318 5.065 -20.630 1.00 94.38 253 VAL A C 1
ATOM 1988 O O . VAL A 1 253 ? 12.154 4.932 -20.284 1.00 94.38 253 VAL A O 1
ATOM 1991 N N . LYS A 1 254 ? 13.671 4.944 -21.909 1.00 90.69 254 LYS A N 1
ATOM 1992 C CA . LYS A 1 254 ? 12.679 4.597 -22.933 1.00 90.69 254 LYS A CA 1
ATOM 1993 C C . LYS A 1 254 ? 12.301 3.116 -22.831 1.00 90.69 254 LYS A C 1
ATOM 1995 O O . LYS A 1 254 ? 13.187 2.270 -22.748 1.00 90.69 254 LYS A O 1
ATOM 2000 N N . ALA A 1 255 ? 11.006 2.824 -22.926 1.00 83.81 255 ALA A N 1
ATOM 2001 C CA . ALA A 1 255 ? 10.505 1.459 -23.050 1.00 83.81 255 ALA A CA 1
ATOM 2002 C C . ALA A 1 255 ? 10.987 0.795 -24.350 1.00 83.81 255 ALA A C 1
ATOM 2004 O O . ALA A 1 255 ? 11.126 1.461 -25.381 1.00 83.81 255 ALA A O 1
ATOM 2005 N N . HIS A 1 256 ? 11.173 -0.527 -24.297 1.00 74.75 256 HIS A N 1
ATOM 2006 C CA . HIS A 1 256 ? 11.383 -1.410 -25.454 1.00 74.75 256 HIS A CA 1
ATOM 2007 C C . HIS A 1 256 ? 12.430 -0.921 -26.469 1.00 74.75 256 HIS A C 1
ATOM 2009 O O . HIS A 1 256 ? 12.230 -1.008 -27.683 1.00 74.75 256 HIS A O 1
ATOM 2015 N N . THR A 1 257 ? 13.552 -0.390 -25.987 1.00 78.75 257 THR A N 1
ATOM 2016 C CA . THR A 1 257 ? 14.686 -0.056 -26.850 1.00 78.75 257 THR A CA 1
ATOM 2017 C C . THR A 1 257 ? 15.616 -1.259 -27.007 1.00 78.75 257 THR A C 1
ATOM 2019 O O . THR A 1 257 ? 15.764 -2.073 -26.102 1.00 78.75 257 THR A O 1
ATOM 2022 N N . GLU A 1 258 ? 16.307 -1.352 -28.144 1.00 79.94 258 GLU A N 1
ATOM 2023 C CA . GLU A 1 258 ? 17.413 -2.308 -28.344 1.00 79.94 258 GLU A CA 1
ATOM 2024 C C . GLU A 1 258 ? 18.717 -1.842 -27.660 1.00 79.94 258 GLU A C 1
ATOM 2026 O O . GLU A 1 258 ? 19.804 -2.356 -27.935 1.00 79.94 258 GLU A O 1
ATOM 2031 N N . GLN A 1 259 ? 18.639 -0.821 -26.799 1.00 83.31 259 GLN A N 1
ATOM 2032 C CA . GLN A 1 259 ? 19.805 -0.260 -26.134 1.00 83.31 259 GLN A CA 1
ATOM 2033 C C . GLN A 1 259 ? 20.332 -1.238 -25.080 1.00 83.31 259 GLN A C 1
ATOM 2035 O O . GLN A 1 259 ? 19.577 -1.830 -24.314 1.00 83.31 259 GLN A O 1
ATOM 2040 N N . GLN A 1 260 ? 21.654 -1.395 -25.046 1.00 83.62 260 GLN A N 1
ATOM 2041 C CA . GLN A 1 260 ? 22.346 -2.332 -24.155 1.00 83.62 260 GLN A CA 1
ATOM 2042 C C . GLN A 1 260 ? 23.047 -1.630 -22.983 1.00 83.62 260 GLN A C 1
ATOM 2044 O O . GLN A 1 260 ? 23.917 -2.210 -22.336 1.00 83.62 260 GLN A O 1
ATOM 2049 N N . ASP A 1 261 ? 22.716 -0.366 -22.711 1.00 88.75 261 ASP A N 1
ATOM 2050 C CA . ASP A 1 261 ? 23.197 0.311 -21.512 1.00 88.75 261 ASP A CA 1
ATOM 2051 C C . ASP A 1 261 ? 22.488 -0.231 -20.260 1.00 88.75 261 ASP A C 1
ATOM 2053 O O . ASP A 1 261 ? 21.356 -0.716 -20.320 1.00 88.75 261 ASP A O 1
ATOM 2057 N N . ALA A 1 262 ? 23.165 -0.161 -19.109 1.00 87.88 262 ALA A N 1
ATOM 2058 C CA . ALA A 1 262 ? 22.673 -0.758 -17.866 1.00 87.88 262 ALA A CA 1
ATOM 2059 C C . ALA A 1 262 ? 21.244 -0.308 -17.475 1.00 87.88 262 ALA A C 1
ATOM 2061 O O . ALA A 1 262 ? 20.448 -1.178 -17.120 1.00 87.88 262 ALA A O 1
ATOM 2062 N N . PRO A 1 263 ? 20.862 0.984 -17.593 1.00 90.81 263 PRO A N 1
ATOM 2063 C CA . PRO A 1 263 ? 19.481 1.422 -17.382 1.00 90.81 263 PRO A CA 1
ATOM 2064 C C . PRO A 1 263 ? 18.448 0.718 -18.270 1.00 90.81 263 PRO A C 1
ATOM 2066 O O . PRO A 1 263 ? 17.400 0.309 -17.771 1.00 90.81 263 PRO A O 1
ATOM 2069 N N . SER A 1 264 ? 18.734 0.555 -19.564 1.00 91.94 264 SER A N 1
ATOM 2070 C CA . SER A 1 264 ? 17.821 -0.090 -20.516 1.00 91.94 264 SER A CA 1
ATOM 2071 C C . SER A 1 264 ? 17.682 -1.588 -20.242 1.00 91.94 264 SER A C 1
ATOM 2073 O O . SER A 1 264 ? 16.569 -2.112 -20.260 1.00 91.94 264 SER A O 1
ATOM 2075 N N . ILE A 1 265 ? 18.783 -2.268 -19.891 1.00 92.62 265 ILE A N 1
ATOM 2076 C CA . ILE A 1 265 ? 18.754 -3.685 -19.490 1.00 92.62 265 ILE A CA 1
ATOM 2077 C C . ILE A 1 265 ? 17.928 -3.872 -18.214 1.00 92.62 265 ILE A C 1
ATOM 2079 O O . ILE A 1 265 ? 17.069 -4.750 -18.159 1.00 92.62 265 ILE A O 1
ATOM 2083 N N . LEU A 1 266 ? 18.141 -3.029 -17.200 1.00 93.62 266 LEU A N 1
ATOM 2084 C CA . LEU A 1 266 ? 17.371 -3.093 -15.958 1.00 93.62 266 LEU A CA 1
ATOM 2085 C C . LEU A 1 266 ? 15.879 -2.832 -16.202 1.00 93.62 266 LEU A C 1
ATOM 2087 O O . LEU A 1 266 ? 15.044 -3.509 -15.606 1.00 93.62 266 LEU A O 1
ATOM 2091 N N . ASN A 1 267 ? 15.527 -1.894 -17.089 1.00 95.00 267 ASN A N 1
ATOM 2092 C CA . ASN A 1 267 ? 14.129 -1.654 -17.454 1.00 95.00 267 ASN A CA 1
ATOM 2093 C C . ASN A 1 267 ? 13.506 -2.875 -18.138 1.00 95.00 267 ASN A C 1
ATOM 2095 O O . ASN A 1 267 ? 12.413 -3.289 -17.770 1.00 95.00 267 ASN A O 1
ATOM 2099 N N . PHE A 1 268 ? 14.226 -3.494 -19.079 1.00 94.69 268 PHE A N 1
ATOM 2100 C CA . PHE A 1 268 ? 13.781 -4.723 -19.739 1.00 94.69 268 PHE A CA 1
ATOM 2101 C C . PHE A 1 268 ? 13.571 -5.873 -18.744 1.00 94.69 268 PHE A C 1
ATOM 2103 O O . PHE A 1 268 ? 12.599 -6.619 -18.840 1.00 94.69 268 PHE A O 1
ATOM 2110 N N . GLU A 1 269 ? 14.456 -6.017 -17.757 1.00 95.44 269 GLU A N 1
ATOM 2111 C CA . GLU A 1 269 ? 14.271 -6.993 -16.684 1.00 95.44 269 GLU A CA 1
ATOM 2112 C C . GLU A 1 269 ? 13.045 -6.680 -15.816 1.00 95.44 269 GLU A C 1
ATOM 2114 O O . GLU A 1 269 ? 12.315 -7.601 -15.445 1.00 95.44 269 GLU A O 1
ATOM 2119 N N . ALA A 1 270 ? 12.810 -5.407 -15.483 1.00 96.56 270 ALA A N 1
ATOM 2120 C CA . ALA A 1 270 ? 11.644 -4.992 -14.709 1.00 96.56 270 ALA A CA 1
ATOM 2121 C C . ALA A 1 270 ? 10.338 -5.324 -15.451 1.00 96.56 270 ALA A C 1
ATOM 2123 O O . ALA A 1 270 ? 9.474 -5.976 -14.857 1.00 96.56 270 ALA A O 1
ATOM 2124 N N . ASP A 1 271 ? 10.240 -4.989 -16.742 1.00 96.12 271 ASP A N 1
ATOM 2125 C CA . ASP A 1 271 ? 9.114 -5.379 -17.605 1.00 96.12 271 ASP A CA 1
ATOM 2126 C C . ASP A 1 271 ? 8.952 -6.899 -17.641 1.00 96.12 271 ASP A C 1
ATOM 2128 O O . ASP A 1 271 ? 7.880 -7.431 -17.338 1.00 96.12 271 ASP A O 1
ATOM 2132 N N . TYR A 1 272 ? 10.040 -7.638 -17.888 1.00 95.94 272 TYR A N 1
ATOM 2133 C CA . TYR A 1 272 ? 10.007 -9.098 -17.887 1.00 95.94 272 TYR A CA 1
ATOM 2134 C C . TYR A 1 272 ? 9.428 -9.654 -16.580 1.00 95.94 272 TYR A C 1
ATOM 2136 O O . TYR A 1 272 ? 8.547 -10.516 -16.616 1.00 95.94 272 TYR A O 1
ATOM 2144 N N . TYR A 1 273 ? 9.878 -9.171 -15.420 1.00 97.44 273 TYR A N 1
ATOM 2145 C CA . TYR A 1 273 ? 9.364 -9.637 -14.134 1.00 97.44 273 TYR A CA 1
ATOM 2146 C C . TYR A 1 273 ? 7.907 -9.230 -13.904 1.00 97.44 273 TYR A C 1
ATOM 2148 O O . TYR A 1 273 ? 7.133 -10.063 -13.420 1.00 97.44 273 TYR A O 1
ATOM 2156 N N . ALA A 1 274 ? 7.508 -8.007 -14.258 1.00 96.62 274 ALA A N 1
ATOM 2157 C CA . ALA A 1 274 ? 6.131 -7.539 -14.116 1.00 96.62 274 ALA A CA 1
ATOM 2158 C C . ALA A 1 274 ? 5.182 -8.366 -14.996 1.00 96.62 274 ALA A C 1
ATOM 2160 O O . ALA A 1 274 ? 4.194 -8.921 -14.506 1.00 96.62 274 ALA A O 1
ATOM 2161 N N . SER A 1 275 ? 5.535 -8.528 -16.269 1.00 96.19 275 SER A N 1
ATOM 2162 C CA . SER A 1 275 ? 4.756 -9.226 -17.287 1.00 96.19 275 SER A CA 1
ATOM 2163 C C . SER A 1 275 ? 4.729 -10.742 -17.065 1.00 96.19 275 SER A C 1
ATOM 2165 O O . SER A 1 275 ? 3.657 -11.352 -17.053 1.00 96.19 275 SER A O 1
ATOM 2167 N N . LYS A 1 276 ? 5.872 -11.386 -16.788 1.00 96.56 276 LYS A N 1
ATOM 2168 C CA . LYS A 1 276 ? 5.927 -12.845 -16.566 1.00 96.56 276 LYS A CA 1
ATOM 2169 C C . LYS A 1 276 ? 5.195 -13.275 -15.297 1.00 96.56 276 LYS A C 1
ATOM 2171 O O . LYS A 1 276 ? 4.617 -14.367 -15.250 1.00 96.56 276 LYS A O 1
ATOM 2176 N N . SER A 1 277 ? 5.185 -12.422 -14.275 1.00 96.31 277 SER A N 1
ATOM 2177 C CA . SER A 1 277 ? 4.492 -12.699 -13.014 1.00 96.31 277 SER A CA 1
ATOM 2178 C C . SER A 1 277 ? 2.971 -12.704 -13.151 1.00 96.31 277 SER A C 1
ATOM 2180 O O . SER A 1 277 ? 2.297 -13.285 -12.299 1.00 96.31 277 SER A O 1
ATOM 2182 N N . GLN A 1 278 ? 2.411 -12.154 -14.235 1.00 95.50 278 GLN A N 1
ATOM 2183 C CA . GLN A 1 278 ? 0.965 -12.173 -14.481 1.00 95.50 278 GLN A CA 1
ATOM 2184 C C . GLN A 1 278 ? 0.402 -13.599 -14.556 1.00 95.50 278 GLN A C 1
ATOM 2186 O O . GLN A 1 278 ? -0.690 -13.867 -14.047 1.00 95.50 278 GLN A O 1
ATOM 2191 N N . CYS A 1 279 ? 1.180 -14.550 -15.088 1.00 93.94 279 CYS A N 1
ATOM 2192 C CA . CYS A 1 279 ? 0.812 -15.969 -15.125 1.00 93.94 279 CYS A CA 1
ATOM 2193 C C . CYS A 1 279 ? 0.616 -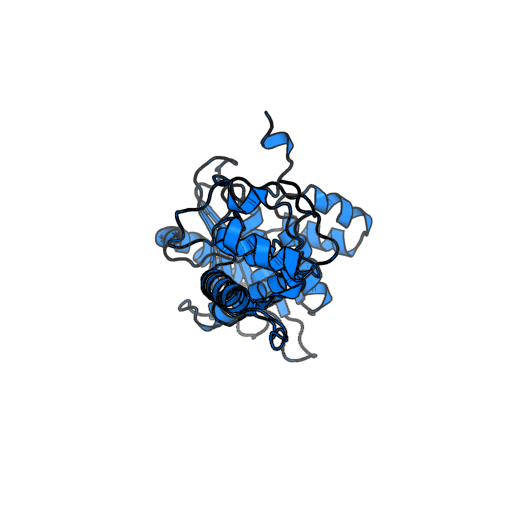16.579 -13.725 1.00 93.94 279 CYS A C 1
ATOM 2195 O O . CYS A 1 279 ? -0.083 -17.577 -13.583 1.00 93.94 279 CYS A O 1
ATOM 2197 N N . HIS A 1 280 ? 1.213 -15.978 -12.693 1.00 92.50 280 HIS A N 1
ATOM 2198 C CA . HIS A 1 280 ? 1.182 -16.456 -11.312 1.00 92.50 280 HIS A CA 1
ATOM 2199 C C . HIS A 1 280 ? 0.597 -15.408 -10.352 1.00 92.50 280 HIS A C 1
ATOM 2201 O O . HIS A 1 280 ? 0.863 -15.455 -9.153 1.00 92.50 280 HIS A O 1
ATOM 2207 N N . HIS A 1 281 ? -0.214 -14.463 -10.845 1.00 88.94 281 HIS A N 1
ATOM 2208 C CA . HIS A 1 281 ? -0.682 -13.300 -10.075 1.00 88.94 281 HIS A CA 1
ATOM 2209 C C . HIS A 1 281 ? -1.447 -13.646 -8.778 1.00 88.94 281 HIS A C 1
ATOM 2211 O O . HIS A 1 281 ? -1.515 -12.827 -7.855 1.00 88.94 281 HIS A O 1
ATOM 2217 N N . TYR A 1 282 ? -2.010 -14.853 -8.662 1.00 89.81 282 TYR A N 1
ATOM 2218 C CA . TYR A 1 282 ? -2.621 -15.346 -7.421 1.00 89.81 282 TYR A CA 1
ATOM 2219 C C . TYR A 1 282 ? -1.599 -15.615 -6.307 1.00 89.81 282 TYR A C 1
ATOM 2221 O O . TYR A 1 282 ? -1.925 -15.418 -5.140 1.00 89.81 282 TYR A O 1
ATOM 2229 N N . ALA A 1 283 ? -0.374 -16.014 -6.659 1.00 93.12 283 ALA A N 1
ATOM 2230 C CA . ALA A 1 283 ? 0.722 -16.267 -5.723 1.00 93.12 283 ALA A CA 1
ATOM 2231 C C . ALA A 1 283 ? 1.545 -15.005 -5.407 1.00 93.12 283 ALA A C 1
ATOM 2233 O O . ALA A 1 283 ? 2.320 -14.999 -4.453 1.00 93.12 283 ALA A O 1
ATOM 2234 N N . ILE A 1 284 ? 1.378 -13.932 -6.190 1.00 96.25 284 ILE A N 1
ATOM 2235 C CA . ILE A 1 284 ? 2.077 -12.666 -5.961 1.00 96.25 284 ILE A CA 1
ATOM 2236 C C . ILE A 1 284 ? 1.485 -11.954 -4.734 1.00 96.25 284 ILE A C 1
ATOM 2238 O O . ILE A 1 284 ? 0.266 -11.726 -4.686 1.00 96.25 284 ILE A O 1
ATOM 2242 N N . PRO A 1 285 ? 2.321 -11.568 -3.749 1.00 96.44 285 PRO A N 1
ATOM 2243 C CA . PRO A 1 285 ? 1.854 -10.869 -2.561 1.00 96.44 285 PRO A CA 1
ATOM 2244 C C . PRO A 1 285 ? 1.238 -9.509 -2.911 1.00 96.44 285 PRO A C 1
ATOM 2246 O O . PRO A 1 285 ? 1.684 -8.792 -3.809 1.00 96.44 285 PRO A O 1
ATOM 2249 N N . ALA A 1 286 ? 0.199 -9.146 -2.164 1.00 95.69 286 ALA A N 1
ATOM 2250 C CA . ALA A 1 286 ? -0.453 -7.850 -2.277 1.00 95.69 286 ALA A CA 1
ATOM 2251 C C . ALA A 1 286 ? 0.451 -6.722 -1.762 1.00 95.69 286 ALA A C 1
ATOM 2253 O O . ALA A 1 286 ? 1.034 -6.826 -0.680 1.00 95.69 286 ALA A O 1
ATOM 2254 N N . ALA A 1 287 ? 0.510 -5.621 -2.507 1.00 95.62 287 ALA A N 1
ATOM 2255 C CA . ALA A 1 287 ? 1.100 -4.382 -2.032 1.00 95.62 287 ALA A CA 1
ATOM 2256 C C . ALA A 1 287 ? 0.223 -3.745 -0.942 1.00 95.62 287 ALA A C 1
ATOM 2258 O O . ALA A 1 287 ? -1.009 -3.805 -1.029 1.00 95.62 287 ALA A O 1
ATOM 2259 N N . PRO A 1 288 ? 0.828 -3.095 0.067 1.00 94.06 288 PRO A N 1
ATOM 2260 C CA . PRO A 1 288 ? 0.068 -2.296 1.015 1.00 94.06 288 PRO A CA 1
ATOM 2261 C C . PRO A 1 288 ? -0.608 -1.121 0.296 1.00 94.06 288 PRO A C 1
ATOM 2263 O O . PRO A 1 288 ? -0.005 -0.453 -0.546 1.00 94.06 288 PRO A O 1
ATOM 2266 N N . VAL A 1 289 ? -1.863 -0.848 0.652 1.00 92.44 289 VAL A N 1
ATOM 2267 C CA . VAL A 1 289 ? -2.623 0.272 0.087 1.00 92.44 289 VAL A CA 1
ATOM 2268 C C . VAL A 1 289 ? -2.262 1.567 0.834 1.00 92.44 289 VAL A C 1
ATOM 2270 O O . VAL A 1 289 ? -2.415 1.606 2.060 1.00 92.44 289 VAL A O 1
ATOM 2273 N N . PRO A 1 290 ? -1.846 2.651 0.149 1.00 93.88 290 PRO A N 1
ATOM 2274 C CA . PRO A 1 290 ? -1.398 3.901 0.780 1.00 93.88 290 PRO A CA 1
ATOM 2275 C C . PRO A 1 290 ? -2.524 4.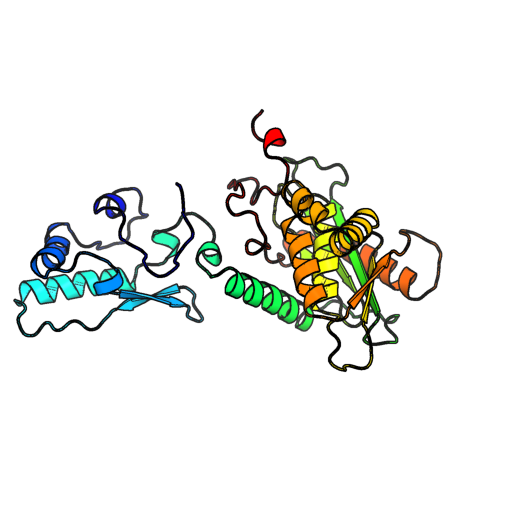782 1.357 1.00 93.88 290 PRO A C 1
ATOM 2277 O O . PRO A 1 290 ? -2.618 5.987 1.112 1.00 93.88 290 PRO A O 1
ATOM 2280 N N . THR A 1 291 ? -3.369 4.205 2.216 1.00 91.88 291 THR A N 1
ATOM 2281 C CA . THR A 1 291 ? -4.491 4.889 2.890 1.00 91.88 291 THR A CA 1
ATOM 2282 C C . THR A 1 291 ? -4.062 6.096 3.737 1.00 91.88 291 THR A C 1
ATOM 2284 O O . THR A 1 291 ? -4.859 7.001 3.998 1.00 91.88 291 THR A O 1
ATOM 2287 N N . PHE A 1 292 ? -2.788 6.159 4.128 1.00 93.56 292 PHE A N 1
ATOM 2288 C CA . PHE A 1 292 ? -2.181 7.265 4.868 1.00 93.56 292 PHE A CA 1
ATOM 2289 C C . PHE A 1 292 ? -1.974 8.536 4.030 1.00 93.56 292 PHE A C 1
ATOM 2291 O O . PHE A 1 292 ? -2.028 9.635 4.585 1.00 93.56 292 PHE A O 1
ATOM 2298 N N . PHE A 1 293 ? -1.846 8.415 2.705 1.00 93.62 293 PHE A N 1
ATOM 2299 C CA . PHE A 1 293 ? -1.745 9.554 1.782 1.00 93.62 293 PHE A CA 1
ATOM 2300 C C . PHE A 1 293 ? -3.027 9.839 0.989 1.00 93.62 293 PHE A C 1
ATOM 2302 O O . PHE A 1 293 ? -3.099 10.823 0.242 1.00 93.62 293 PHE A O 1
ATOM 2309 N N . MET A 1 294 ? -4.070 9.036 1.187 1.00 91.19 294 MET A N 1
ATOM 2310 C CA . MET A 1 294 ? -5.389 9.281 0.611 1.00 91.19 294 MET A CA 1
ATOM 2311 C C . MET A 1 294 ? -6.025 10.585 1.126 1.00 91.19 294 MET A C 1
ATOM 2313 O O . MET A 1 294 ? -5.722 11.097 2.216 1.00 91.19 294 MET A O 1
ATOM 2317 N N . ASN A 1 295 ? -6.944 11.141 0.330 1.00 88.56 295 ASN A N 1
ATOM 2318 C CA . ASN A 1 295 ? -7.739 12.298 0.742 1.00 88.56 295 ASN A CA 1
ATOM 2319 C C . ASN A 1 295 ? -8.566 11.948 2.000 1.00 88.56 295 ASN A C 1
ATOM 2321 O O . ASN A 1 295 ? -8.936 10.783 2.172 1.00 88.56 295 ASN A O 1
ATOM 2325 N N . PRO A 1 296 ? -8.887 12.926 2.873 1.00 84.44 296 PRO A N 1
ATOM 2326 C CA . PRO A 1 296 ? -9.675 12.677 4.086 1.00 84.44 296 PRO A CA 1
ATOM 2327 C C . PRO A 1 296 ? -10.992 11.929 3.834 1.00 84.44 296 PRO A C 1
ATOM 2329 O O . PRO A 1 296 ? -11.385 11.108 4.658 1.00 84.44 296 PRO A O 1
ATOM 2332 N N . PHE A 1 297 ? -11.617 12.171 2.677 1.00 83.12 297 PHE A N 1
ATOM 2333 C CA . PHE A 1 297 ? -12.844 11.518 2.226 1.00 83.12 297 PHE A CA 1
ATOM 2334 C C . PHE A 1 297 ? -12.600 10.806 0.894 1.00 83.12 297 PHE A C 1
ATOM 2336 O O . PHE A 1 297 ? -12.923 11.324 -0.171 1.00 83.12 297 PHE A O 1
ATOM 2343 N N . THR A 1 298 ? -11.967 9.636 0.957 1.00 86.44 298 THR A N 1
ATOM 2344 C CA . THR A 1 298 ? -11.776 8.770 -0.216 1.00 86.44 298 THR A CA 1
ATOM 2345 C C . THR A 1 298 ? -12.881 7.724 -0.236 1.00 86.44 298 THR A C 1
ATOM 2347 O O . THR A 1 298 ? -13.160 7.109 0.794 1.00 86.44 298 THR A O 1
ATOM 2350 N N . MET A 1 299 ? -13.542 7.569 -1.382 1.00 86.44 299 MET A N 1
ATOM 2351 C CA . MET A 1 299 ? -14.637 6.614 -1.533 1.00 86.44 299 MET A CA 1
ATOM 2352 C C . MET A 1 299 ? -14.108 5.179 -1.474 1.00 86.44 299 MET A C 1
ATOM 2354 O O . MET A 1 299 ? -12.980 4.899 -1.884 1.00 86.44 299 MET A O 1
ATOM 2358 N N . TYR A 1 300 ? -14.936 4.276 -0.959 1.00 85.75 300 TYR A N 1
ATOM 2359 C CA . TYR A 1 300 ? -14.640 2.854 -0.869 1.00 85.75 300 TYR A CA 1
ATOM 2360 C C . TYR A 1 300 ? -15.882 2.050 -1.244 1.00 85.75 300 TYR A C 1
ATOM 2362 O O . TYR A 1 300 ? -16.985 2.372 -0.801 1.00 85.75 300 TYR A O 1
ATOM 2370 N N . SER A 1 301 ? -15.689 0.992 -2.024 1.00 84.69 301 SER A N 1
ATOM 2371 C CA . SER A 1 301 ? -16.708 -0.012 -2.323 1.00 84.69 301 SER A CA 1
ATOM 2372 C C . SER A 1 301 ? -16.163 -1.403 -2.019 1.00 84.69 301 SER A C 1
ATOM 2374 O O . SER A 1 301 ? -14.993 -1.680 -2.266 1.00 84.69 301 SER A O 1
ATOM 2376 N N . ASN A 1 302 ? -17.021 -2.307 -1.542 1.00 81.69 302 ASN A N 1
ATOM 2377 C CA . ASN A 1 302 ? -16.638 -3.702 -1.306 1.00 81.69 302 ASN A CA 1
ATOM 2378 C C . ASN A 1 302 ? -16.213 -4.424 -2.593 1.00 81.69 302 ASN A C 1
ATOM 2380 O O . ASN A 1 302 ? -15.368 -5.310 -2.530 1.00 81.69 302 ASN A O 1
ATOM 2384 N N . SER A 1 303 ? -16.787 -4.059 -3.743 1.00 83.88 303 SER A N 1
ATOM 2385 C CA . SER A 1 303 ? -16.449 -4.673 -5.032 1.00 83.88 303 SER A CA 1
ATOM 2386 C C . SER A 1 303 ? -15.245 -4.020 -5.706 1.00 83.88 303 SER A C 1
ATOM 2388 O O . SER A 1 303 ? -14.512 -4.698 -6.419 1.00 83.88 303 SER A O 1
ATOM 2390 N N . LEU A 1 304 ? -15.038 -2.715 -5.491 1.00 84.00 304 LEU A N 1
ATOM 2391 C CA . LEU A 1 304 ? -14.038 -1.941 -6.237 1.00 84.00 304 LEU A CA 1
ATOM 2392 C C . LEU A 1 304 ? -12.781 -1.611 -5.435 1.00 84.00 304 LEU A C 1
ATOM 2394 O O . LEU A 1 304 ? -11.741 -1.375 -6.037 1.00 84.00 304 LEU A O 1
ATOM 2398 N N . GLY A 1 305 ? -12.859 -1.629 -4.105 1.00 87.38 305 GLY A N 1
ATOM 2399 C CA . GLY A 1 305 ? -11.808 -1.147 -3.220 1.00 87.38 305 GLY A CA 1
ATOM 2400 C C . GLY A 1 305 ? -11.831 0.376 -3.058 1.00 87.38 305 GLY A C 1
ATOM 2401 O O . GLY A 1 305 ? -12.896 0.996 -3.014 1.00 87.38 305 GLY A O 1
ATOM 2402 N N . TRP A 1 306 ? -10.649 0.974 -2.897 1.00 88.25 306 TRP A N 1
ATOM 2403 C CA . TRP A 1 306 ? -10.476 2.411 -2.666 1.00 88.25 306 TRP A CA 1
ATOM 2404 C C . TRP A 1 306 ? -10.481 3.189 -3.974 1.00 88.25 306 TRP A C 1
ATOM 2406 O O . TRP A 1 306 ? -9.583 3.049 -4.793 1.00 88.25 306 TRP A O 1
ATOM 2416 N N . ILE A 1 307 ? -11.429 4.094 -4.148 1.00 86.88 307 ILE A N 1
ATOM 2417 C CA . ILE A 1 307 ? -11.581 4.818 -5.405 1.00 86.88 307 ILE A CA 1
ATOM 2418 C C . ILE A 1 307 ? -10.677 6.054 -5.403 1.00 86.88 307 ILE A C 1
ATOM 2420 O O . ILE A 1 307 ? -10.949 7.071 -4.756 1.00 86.88 307 ILE A O 1
ATOM 2424 N N . GLU A 1 308 ? -9.573 5.955 -6.141 1.00 82.81 308 GLU A N 1
ATOM 2425 C CA . GLU A 1 308 ? -8.599 7.036 -6.314 1.00 82.81 308 GLU A CA 1
ATOM 2426 C C . GLU A 1 308 ? -8.793 7.850 -7.597 1.00 82.81 308 GLU A C 1
ATOM 2428 O O . GLU A 1 308 ? -8.038 8.793 -7.823 1.00 82.81 308 GLU A O 1
ATOM 2433 N N . SER A 1 309 ? -9.820 7.554 -8.395 1.00 70.44 309 SER A N 1
ATOM 2434 C CA . SER A 1 309 ? -10.192 8.347 -9.568 1.00 70.44 309 SER A CA 1
ATOM 2435 C C . SER A 1 309 ? -11.225 9.435 -9.262 1.00 70.44 309 SER A C 1
ATOM 2437 O O . SER A 1 309 ? -11.555 9.698 -8.097 1.00 70.44 309 SER A O 1
ATOM 2439 N N . SER A 1 310 ? -11.625 10.196 -10.284 1.00 66.56 310 SER A N 1
ATOM 2440 C CA . SER A 1 310 ? -12.666 11.219 -10.163 1.00 66.56 310 SER A CA 1
ATOM 2441 C C . SER A 1 310 ? -14.004 10.550 -9.848 1.00 66.56 310 SER A C 1
ATOM 2443 O O . SER A 1 310 ? -14.407 9.614 -10.529 1.00 66.56 310 SER A O 1
ATOM 2445 N N . SER A 1 311 ? -14.727 11.042 -8.838 1.00 61.09 311 SER A N 1
ATOM 2446 C CA . SER A 1 311 ? -15.992 10.430 -8.402 1.00 61.09 311 SER A CA 1
ATOM 2447 C C . SER A 1 311 ? -17.085 10.438 -9.473 1.00 61.09 311 SER A C 1
ATOM 2449 O O . SER A 1 311 ? -18.025 9.663 -9.361 1.00 61.09 311 SER A O 1
ATOM 2451 N N . ARG A 1 312 ? -16.963 11.295 -10.500 1.00 61.81 312 ARG A N 1
ATOM 2452 C CA . ARG A 1 312 ? -17.933 11.380 -11.603 1.00 61.81 312 ARG A CA 1
ATOM 2453 C C . ARG A 1 312 ? -18.075 10.061 -12.363 1.00 61.81 312 ARG A C 1
ATOM 2455 O O . ARG A 1 312 ? -19.168 9.748 -12.795 1.00 61.81 312 ARG A O 1
ATOM 2462 N N . GLU A 1 313 ? -17.008 9.271 -12.444 1.00 61.56 313 GLU A N 1
ATOM 2463 C CA . GLU A 1 313 ? -16.988 7.987 -13.163 1.00 61.56 313 GLU A CA 1
ATOM 2464 C C . GLU A 1 313 ? -17.782 6.866 -12.453 1.00 61.56 313 GLU A C 1
ATOM 2466 O O . GLU A 1 313 ? -17.873 5.762 -12.979 1.00 61.56 313 GLU A O 1
ATOM 2471 N N . TYR A 1 314 ? -18.333 7.121 -11.257 1.00 61.03 314 TYR A N 1
ATOM 2472 C CA . TYR A 1 314 ? -18.983 6.112 -10.398 1.00 61.03 314 TYR A CA 1
ATOM 2473 C C . TYR A 1 314 ? -20.403 6.476 -9.965 1.00 61.03 314 TYR A C 1
ATOM 2475 O O . TYR A 1 314 ? -21.016 5.736 -9.195 1.00 61.03 314 TYR A O 1
ATOM 2483 N N . THR A 1 315 ? -20.884 7.655 -10.354 1.00 56.22 315 THR A N 1
ATOM 2484 C CA . THR A 1 315 ? -22.167 8.209 -9.897 1.00 56.22 315 THR A CA 1
ATOM 2485 C C . THR A 1 315 ? -23.171 8.414 -11.029 1.00 56.22 315 THR A C 1
ATOM 2487 O O . THR A 1 315 ? -24.211 9.025 -10.793 1.00 56.22 315 THR A O 1
ATOM 2490 N N . GLU A 1 316 ? -22.852 7.930 -12.228 1.00 42.28 316 GLU A N 1
ATOM 2491 C CA . GLU A 1 316 ? -23.768 7.786 -13.369 1.00 42.28 316 GLU A CA 1
ATOM 2492 C C . GLU A 1 316 ? -24.196 6.319 -13.493 1.00 42.28 316 GLU A C 1
ATOM 2494 O O . GLU A 1 316 ? -25.389 6.091 -13.793 1.00 42.28 316 GLU A O 1
#

Sequence (316 aa):
MVITRSKVQKIYMVDSNLLHSHQPDIPNAPDGNTLRTLSAKQIFKMHQLSQWSLTNNGYQLQLQTLDTSAWTQSAKRNLNKISEYLKKLKISHLLHGSTDLLLSRTDCQLQAERQIRLLAGVSSLKPSPSSNDNFTWASDGSMIPVSAGLFDQKSILSAITGPRTLVLKVTNMSASITHGELLGLVLGSLLSKSLTQTMTSTLHSDALYCIQTLENCKMDVNQLFKLRHMNGRSYYRWILDINNRNDISIKHVKAHTEQQDAPSILNFEADYYASKSQCHHYAIPAAPVPTFFMNPFTMYSNSLGWIESSSREYTE

Secondary structure (DSSP, 8-state):
-----S-TT------TTTTTS-----TTPPPHHHHHHHHHTT--SGGGTEEEEEETTEEEEEEPPP--TT--HHHHHHHHHHHHHHHH--GGGT-SS-GGGGS-HHHHHHHHHHHHHHHHHH--SPPPTT--STTEEEEEEEEESTT--TTS--EEEEEEESSS-EEEEE--TT--HHHHHHHHHHHHHHH---SSTT--EEEEES-HHHHHHHHHHHH-TTHHHHGGGSTTHHHHHHHHHHHHHS-EEEEE--TT----SHHHHHHHHHHHHHHHGGGGTTTSPBPPP-TTTS-TT-EEETTTEEE-S-GGGG--